Protein AF-A0A956S3K7-F1 (afdb_monomer)

Structure (mmCIF, N/CA/C/O backbone):
data_AF-A0A956S3K7-F1
#
_entry.id   AF-A0A956S3K7-F1
#
loop_
_atom_site.group_PDB
_atom_site.id
_atom_site.type_symbol
_atom_site.label_atom_id
_atom_site.label_alt_id
_atom_site.label_comp_id
_atom_site.label_asym_id
_atom_site.label_entity_id
_atom_site.label_seq_id
_atom_site.pdbx_PDB_ins_code
_atom_site.Cartn_x
_atom_site.Cartn_y
_atom_site.Cartn_z
_atom_site.occupancy
_atom_site.B_iso_or_equiv
_atom_site.auth_seq_id
_atom_site.auth_comp_id
_atom_site.auth_asym_id
_atom_site.auth_atom_id
_atom_site.pdbx_PDB_model_num
ATOM 1 N N . MET A 1 1 ? -27.723 32.643 -33.577 1.00 50.06 1 MET A N 1
ATOM 2 C CA . MET A 1 1 ? -26.522 32.059 -32.932 1.00 50.06 1 MET A CA 1
ATOM 3 C C . MET A 1 1 ? -26.515 32.482 -31.466 1.00 50.06 1 MET A C 1
ATOM 5 O O . MET A 1 1 ? -26.521 33.675 -31.198 1.00 50.06 1 MET A O 1
ATOM 9 N N . ASN A 1 2 ? -26.649 31.536 -30.533 1.00 60.00 2 ASN A N 1
ATOM 10 C CA . ASN A 1 2 ? -26.925 31.810 -29.114 1.00 60.00 2 ASN A CA 1
ATOM 11 C C . ASN A 1 2 ? -25.693 32.446 -28.421 1.00 60.00 2 ASN A C 1
ATOM 13 O O . ASN A 1 2 ? -24.574 32.015 -28.699 1.00 60.00 2 ASN A O 1
ATOM 17 N N . ARG A 1 3 ? -25.858 33.445 -27.531 1.00 57.62 3 ARG A N 1
ATOM 18 C CA . ARG A 1 3 ? -24.735 34.169 -26.866 1.00 57.62 3 ARG A CA 1
ATOM 19 C C . ARG A 1 3 ? -23.716 33.224 -26.205 1.00 57.62 3 ARG A C 1
ATOM 21 O O . ARG A 1 3 ? -22.519 33.474 -26.281 1.00 57.62 3 ARG A O 1
ATOM 28 N N . ALA A 1 4 ? -24.187 32.108 -25.647 1.00 54.06 4 ALA A N 1
ATOM 29 C CA . ALA A 1 4 ? -23.347 31.076 -25.037 1.00 54.06 4 ALA A CA 1
ATOM 30 C C . ALA A 1 4 ? -22.361 30.419 -26.025 1.00 54.06 4 ALA A C 1
ATOM 32 O O . ALA A 1 4 ? -21.211 30.182 -25.673 1.00 54.06 4 ALA A O 1
ATOM 33 N N . HIS A 1 5 ? -22.771 30.202 -27.279 1.00 58.44 5 HIS A N 1
ATOM 34 C CA . HIS A 1 5 ? -21.914 29.593 -28.300 1.00 58.44 5 HIS A CA 1
ATOM 35 C C . HIS A 1 5 ? -20.796 30.546 -28.754 1.00 58.44 5 HIS A C 1
ATOM 37 O O . HIS A 1 5 ? -19.682 30.120 -29.047 1.00 58.44 5 HIS A O 1
ATOM 43 N N . LYS A 1 6 ? -21.070 31.857 -28.769 1.00 65.00 6 LYS A N 1
ATOM 44 C CA . LYS A 1 6 ? -20.041 32.866 -29.046 1.00 65.00 6 LYS A CA 1
ATOM 45 C C . LYS A 1 6 ? -18.994 32.892 -27.926 1.00 65.00 6 LYS A C 1
ATOM 47 O O . LYS A 1 6 ? -17.808 32.962 -28.218 1.00 65.00 6 LYS A O 1
ATOM 52 N N . ASN A 1 7 ? -19.425 32.768 -26.669 1.00 65.12 7 ASN A N 1
ATOM 53 C CA . ASN A 1 7 ? -18.526 32.766 -25.512 1.00 65.12 7 ASN A CA 1
ATOM 54 C C . ASN A 1 7 ? -17.650 31.503 -25.438 1.00 65.12 7 ASN A C 1
ATOM 56 O O . ASN A 1 7 ? -16.476 31.619 -25.096 1.00 65.12 7 ASN A O 1
ATOM 60 N N . SER A 1 8 ? -18.168 30.321 -25.801 1.00 59.31 8 SER A N 1
ATOM 61 C CA . SER A 1 8 ? -17.351 29.098 -25.831 1.00 59.31 8 SER A CA 1
ATOM 62 C C . SER A 1 8 ? -16.273 29.137 -26.917 1.00 59.31 8 SER A C 1
ATOM 64 O O . SER A 1 8 ? -15.135 28.756 -26.657 1.00 59.31 8 SER A O 1
ATOM 66 N N . LEU A 1 9 ? -16.576 29.697 -28.092 1.00 68.12 9 LEU A N 1
ATOM 67 C CA . LEU A 1 9 ? -15.587 29.901 -29.159 1.00 68.12 9 LEU A CA 1
ATOM 68 C C . LEU A 1 9 ? -14.464 30.870 -28.752 1.00 68.12 9 LEU A C 1
ATOM 70 O O . LEU A 1 9 ? -13.304 30.623 -29.073 1.00 68.12 9 LEU A O 1
ATOM 74 N N . TRP A 1 10 ? -14.784 31.934 -28.008 1.00 71.81 10 TRP A N 1
ATOM 75 C CA . TRP A 1 10 ? -13.774 32.859 -27.481 1.00 71.81 10 TRP A CA 1
ATOM 76 C C . TRP A 1 10 ? -12.862 32.211 -26.434 1.00 71.81 10 TRP A C 1
ATOM 78 O O . TRP A 1 10 ? -11.656 32.440 -26.463 1.00 71.81 10 TRP A O 1
ATOM 88 N N . LEU A 1 11 ? -13.401 31.364 -25.552 1.00 70.25 11 LEU A N 1
ATOM 89 C CA . LEU A 1 11 ? -12.598 30.616 -24.576 1.00 70.25 11 LEU A CA 1
ATOM 90 C C . LEU A 1 11 ? -11.680 29.587 -25.255 1.00 70.25 11 LEU A C 1
ATOM 92 O O . LEU A 1 11 ? -10.515 29.464 -24.876 1.00 70.25 11 LEU A O 1
ATOM 96 N N . ILE A 1 12 ? -12.159 28.899 -26.298 1.00 69.50 12 ILE A N 1
ATOM 97 C CA . ILE A 1 12 ? -11.323 28.007 -27.121 1.00 69.50 12 ILE A CA 1
ATOM 98 C C . ILE A 1 12 ? -10.181 28.800 -27.762 1.00 69.50 12 ILE A C 1
ATOM 100 O O . ILE A 1 12 ? -9.024 28.420 -27.634 1.00 69.50 12 ILE A O 1
ATOM 104 N N . ALA A 1 13 ? -10.475 29.936 -28.396 1.00 73.81 13 ALA A N 1
ATOM 105 C CA . ALA A 1 13 ? -9.440 30.762 -29.014 1.00 73.81 13 ALA A CA 1
ATOM 106 C C . ALA A 1 13 ? -8.394 31.245 -27.991 1.00 73.81 13 ALA A C 1
ATOM 108 O O . ALA A 1 13 ? -7.198 31.189 -28.261 1.00 73.81 13 ALA A O 1
ATOM 109 N N . LEU A 1 14 ? -8.826 31.660 -26.797 1.00 78.00 14 LEU A N 1
ATOM 110 C CA . LEU A 1 14 ? -7.935 32.178 -25.757 1.00 78.00 14 LEU A CA 1
ATOM 111 C C . LEU A 1 14 ? -7.053 31.084 -25.134 1.00 78.00 14 LEU A C 1
ATOM 113 O O . LEU A 1 14 ? -5.873 31.311 -24.887 1.00 78.00 14 LEU A O 1
ATOM 117 N N . THR A 1 15 ? -7.595 29.881 -24.939 1.00 72.31 15 THR A N 1
ATOM 118 C CA . THR A 1 15 ? -6.823 28.715 -24.468 1.00 72.31 15 THR A CA 1
ATOM 119 C C . THR A 1 15 ? -5.825 28.221 -25.510 1.00 72.31 15 THR A C 1
ATOM 121 O O . THR A 1 15 ? -4.695 27.902 -25.151 1.00 72.31 15 THR A O 1
ATOM 124 N N . VAL A 1 16 ? -6.188 28.231 -26.798 1.00 73.50 16 VAL A N 1
ATOM 125 C CA . VAL A 1 16 ? -5.259 27.927 -27.896 1.00 73.50 16 VAL A CA 1
ATOM 126 C C . VAL A 1 16 ? -4.128 28.953 -27.944 1.00 73.50 16 VAL A C 1
ATOM 128 O O . VAL A 1 16 ? -2.969 28.565 -28.034 1.00 73.50 16 VAL A O 1
ATOM 131 N N . LEU A 1 17 ? -4.433 30.247 -27.812 1.00 79.81 17 LEU A N 1
ATOM 132 C CA . LEU A 1 17 ? -3.416 31.301 -27.774 1.00 79.81 17 LEU A CA 1
ATOM 133 C C . LEU A 1 17 ? -2.490 31.178 -26.557 1.00 79.81 17 LEU A C 1
ATOM 135 O O . LEU A 1 17 ? -1.280 31.315 -26.707 1.00 79.81 17 LEU A O 1
ATOM 139 N N . PHE A 1 18 ? -3.026 30.871 -25.372 1.00 74.50 18 PHE A N 1
ATOM 140 C CA . PHE A 1 18 ? -2.219 30.672 -24.164 1.00 74.50 18 PHE A CA 1
ATOM 141 C C . PHE A 1 18 ? -1.341 29.415 -24.250 1.00 74.50 18 PHE A C 1
ATOM 143 O O . PHE A 1 18 ? -0.178 29.448 -23.857 1.00 74.50 18 PHE A O 1
ATOM 150 N N . ALA A 1 19 ? -1.864 28.321 -24.811 1.00 71.06 19 ALA A N 1
ATOM 151 C CA . ALA A 1 19 ? -1.096 27.101 -25.041 1.00 71.06 19 ALA A CA 1
ATOM 152 C C . ALA A 1 19 ? 0.020 27.321 -26.073 1.00 71.06 19 ALA A C 1
ATOM 154 O O . ALA A 1 19 ? 1.151 26.909 -25.838 1.00 71.06 19 ALA A O 1
ATOM 155 N N . LEU A 1 20 ? -0.267 28.016 -27.178 1.00 77.12 20 LEU A N 1
ATOM 156 C CA . LEU A 1 20 ? 0.745 28.395 -28.166 1.00 77.12 20 LEU A CA 1
ATOM 157 C C . LEU A 1 20 ? 1.809 29.307 -27.549 1.00 77.12 20 LEU A C 1
ATOM 159 O O . LEU A 1 20 ? 2.993 29.085 -27.771 1.00 77.12 20 LEU A O 1
ATOM 163 N N . TRP A 1 21 ? 1.412 30.280 -26.727 1.00 80.88 21 TRP A N 1
ATOM 164 C CA . TRP A 1 21 ? 2.360 31.126 -26.004 1.00 80.88 21 TRP A CA 1
ATOM 165 C C . TRP A 1 21 ? 3.254 30.309 -25.063 1.00 80.88 21 TRP A C 1
ATOM 167 O O . TRP A 1 21 ? 4.471 30.453 -25.109 1.00 80.88 21 TRP A O 1
ATOM 177 N N . GLY A 1 22 ? 2.678 29.390 -24.279 1.00 74.06 22 GLY A N 1
ATOM 178 C CA . GLY A 1 22 ? 3.441 28.485 -23.415 1.00 74.06 22 GLY A CA 1
ATOM 179 C C . GLY A 1 22 ? 4.390 27.564 -24.191 1.00 74.06 22 GLY A C 1
ATOM 180 O O . GLY A 1 22 ? 5.517 27.346 -23.758 1.00 74.06 22 GLY A O 1
ATOM 181 N N . PHE A 1 23 ? 3.975 27.069 -25.360 1.00 77.75 23 PHE A N 1
ATOM 182 C CA . PHE A 1 23 ? 4.827 26.285 -26.258 1.00 77.75 23 PHE A CA 1
ATOM 183 C C . PHE A 1 23 ? 6.035 27.085 -26.740 1.00 77.75 23 PHE A C 1
ATOM 185 O O . PHE A 1 23 ? 7.167 26.621 -26.610 1.00 77.75 23 PHE A O 1
ATOM 192 N N . PHE A 1 24 ? 5.802 28.297 -27.247 1.00 78.88 24 PHE A N 1
ATOM 193 C CA . PHE A 1 24 ? 6.877 29.167 -27.712 1.00 78.88 24 PHE A CA 1
ATOM 194 C C . PHE A 1 24 ? 7.799 29.590 -26.570 1.00 78.88 24 PHE A C 1
ATOM 196 O O . PHE A 1 24 ? 9.009 29.542 -26.750 1.00 78.88 24 PHE A O 1
ATOM 203 N N . ALA A 1 25 ? 7.264 29.888 -25.384 1.00 77.25 25 ALA A N 1
ATOM 204 C CA . ALA A 1 25 ? 8.064 30.224 -24.208 1.00 77.25 25 ALA A CA 1
ATOM 205 C C . ALA A 1 25 ? 8.981 29.066 -23.775 1.00 77.25 25 ALA A C 1
ATOM 207 O O . ALA A 1 25 ? 10.150 29.278 -23.462 1.00 77.25 25 ALA A O 1
ATOM 208 N N . VAL A 1 26 ? 8.486 27.823 -23.793 1.00 78.00 26 VAL A N 1
ATOM 209 C CA . VAL A 1 26 ? 9.310 26.639 -23.494 1.00 78.00 26 VAL A CA 1
ATOM 210 C C . VAL A 1 26 ? 10.351 26.402 -24.589 1.00 78.00 26 VAL A C 1
ATOM 212 O O . VAL A 1 26 ? 11.498 26.085 -24.282 1.00 78.00 26 VAL A O 1
ATOM 215 N N . GLN A 1 27 ? 9.985 26.571 -25.860 1.00 79.88 27 GLN A N 1
ATOM 216 C CA . GLN A 1 27 ? 10.914 26.425 -26.980 1.00 79.88 27 GLN A CA 1
ATOM 217 C C . GLN A 1 27 ? 12.029 27.484 -26.937 1.00 79.88 27 GLN A C 1
ATOM 219 O O . GLN A 1 27 ? 13.190 27.161 -27.189 1.00 79.88 27 GLN A O 1
ATOM 224 N N . GLU A 1 28 ? 11.688 28.718 -26.574 1.00 83.06 28 GLU A N 1
ATOM 225 C CA . GLU A 1 28 ? 12.617 29.830 -26.379 1.00 83.06 28 GLU A CA 1
ATOM 226 C C . GLU A 1 28 ? 13.554 29.567 -25.196 1.00 83.06 28 GLU A C 1
ATOM 228 O O . GLU A 1 28 ? 14.768 29.631 -25.371 1.00 83.06 28 GLU A O 1
ATOM 233 N N . ALA A 1 29 ? 13.029 29.127 -24.047 1.00 79.00 29 ALA A N 1
ATOM 234 C CA . ALA A 1 29 ? 13.844 28.756 -22.888 1.00 79.00 29 ALA A CA 1
ATOM 235 C C . ALA A 1 29 ? 14.814 27.599 -23.195 1.00 79.00 29 ALA A C 1
ATOM 237 O O . ALA A 1 29 ? 15.984 27.635 -22.811 1.00 79.00 29 ALA A O 1
ATOM 238 N N . VAL A 1 30 ? 14.365 26.577 -23.935 1.00 82.94 30 VAL A N 1
ATOM 239 C CA . VAL A 1 30 ? 15.237 25.477 -24.387 1.00 82.94 30 VAL A CA 1
ATOM 240 C C . VAL A 1 30 ? 16.320 25.994 -25.338 1.00 82.94 30 VAL A C 1
ATOM 242 O O . VAL A 1 30 ? 17.460 25.533 -25.268 1.00 82.94 30 VAL A O 1
ATOM 245 N N . HIS A 1 31 ? 15.998 26.944 -26.217 1.00 85.19 31 HIS A N 1
ATOM 246 C CA . HIS A 1 31 ? 16.966 27.542 -27.134 1.00 85.19 31 HIS A CA 1
ATOM 247 C C . HIS A 1 31 ? 18.002 28.405 -26.399 1.00 85.19 31 HIS A C 1
ATOM 249 O O . HIS A 1 31 ? 19.198 28.234 -26.624 1.00 85.19 31 HIS A O 1
ATOM 255 N N . GLU A 1 32 ? 17.565 29.265 -25.480 1.00 85.31 32 GLU A N 1
ATOM 256 C CA . GLU A 1 32 ? 18.421 30.127 -24.656 1.00 85.31 32 GLU A CA 1
ATOM 257 C C . GLU A 1 32 ? 19.357 29.309 -23.756 1.00 85.31 32 GLU A C 1
ATOM 259 O O . GLU A 1 32 ? 20.549 29.597 -23.610 1.00 85.31 32 GLU A O 1
ATOM 264 N N . GLN A 1 33 ? 18.853 28.215 -23.192 1.00 84.00 33 GLN A N 1
ATOM 265 C CA . GLN A 1 33 ? 19.685 27.335 -22.386 1.00 84.00 33 GLN A CA 1
ATOM 266 C C . GLN A 1 33 ? 20.673 26.533 -23.246 1.00 84.00 33 GLN A C 1
ATOM 268 O O . GLN A 1 33 ? 21.812 26.325 -22.828 1.00 84.00 33 GLN A O 1
ATOM 273 N N . ALA A 1 34 ? 20.298 26.147 -24.472 1.00 84.88 34 ALA A N 1
ATOM 274 C CA . ALA A 1 34 ? 21.214 25.522 -25.428 1.00 84.88 34 ALA A CA 1
ATOM 275 C C . ALA A 1 34 ? 22.353 26.466 -25.851 1.00 84.88 34 ALA A C 1
ATOM 277 O O . ALA A 1 34 ? 23.511 26.045 -25.910 1.00 84.88 34 ALA A O 1
ATOM 278 N N . THR A 1 35 ? 22.045 27.739 -26.123 1.00 85.81 35 THR A N 1
ATOM 279 C CA . THR A 1 35 ? 23.045 28.743 -26.514 1.00 85.81 35 THR A CA 1
ATOM 280 C C . THR A 1 35 ? 23.990 29.043 -25.353 1.00 85.81 35 THR A C 1
ATOM 282 O O . THR A 1 35 ? 25.205 29.030 -25.549 1.00 85.81 35 THR A O 1
ATOM 285 N N . THR A 1 36 ? 23.470 29.177 -24.132 1.00 83.75 36 THR A N 1
ATOM 286 C CA . THR A 1 36 ? 24.274 29.364 -22.912 1.00 83.75 36 THR A CA 1
ATOM 287 C C . THR A 1 36 ? 25.232 28.194 -22.681 1.00 83.75 36 THR A C 1
ATOM 289 O O . THR A 1 36 ? 26.419 28.402 -22.439 1.00 83.75 36 THR A O 1
ATOM 292 N N . ILE A 1 37 ? 24.749 26.953 -22.821 1.00 84.00 37 ILE A N 1
ATOM 293 C CA . ILE A 1 37 ? 25.582 25.745 -22.708 1.00 84.00 37 ILE A CA 1
ATOM 294 C C . ILE A 1 37 ? 26.700 25.754 -23.766 1.00 84.00 37 ILE A C 1
ATOM 296 O O . ILE A 1 37 ? 27.861 25.532 -23.426 1.00 84.00 37 ILE A O 1
ATOM 300 N N . SER A 1 38 ? 26.387 26.104 -25.018 1.00 84.00 38 SER A N 1
ATOM 301 C CA . SER A 1 38 ? 27.383 26.168 -26.099 1.00 84.00 38 SER A CA 1
ATOM 302 C C . SER A 1 38 ? 28.444 27.262 -25.902 1.00 84.00 38 SER A C 1
ATOM 304 O O . SER A 1 38 ? 29.615 27.057 -26.221 1.00 84.00 38 SER A O 1
ATOM 306 N N . GLN A 1 39 ? 28.065 28.410 -25.330 1.00 84.62 39 GLN A N 1
ATOM 307 C CA . GLN A 1 39 ? 28.994 29.496 -25.007 1.00 84.62 39 GLN A CA 1
ATOM 308 C C . GLN A 1 39 ? 29.909 29.115 -23.842 1.00 84.62 39 GLN A C 1
ATOM 310 O O . GLN A 1 39 ? 31.117 29.343 -23.901 1.00 84.62 39 GLN A O 1
ATOM 315 N N . LEU A 1 40 ? 29.349 28.494 -22.801 1.00 80.12 40 LEU A N 1
ATOM 316 C CA . LEU A 1 40 ? 30.118 27.994 -21.666 1.00 80.12 40 LEU A CA 1
ATOM 317 C C . LEU A 1 40 ? 31.115 26.918 -22.099 1.00 80.12 40 LEU A C 1
ATOM 319 O O . LEU A 1 40 ? 32.244 26.924 -21.620 1.00 80.12 40 LEU A O 1
ATOM 323 N N . GLU A 1 41 ? 30.758 26.044 -23.040 1.00 82.25 41 GLU A N 1
ATOM 324 C CA . GLU A 1 41 ? 31.692 25.087 -23.648 1.00 82.25 41 GLU A CA 1
ATOM 325 C C . GLU A 1 41 ? 32.844 25.760 -24.383 1.00 82.25 41 GLU A C 1
ATOM 327 O O . GLU A 1 41 ? 33.997 25.392 -24.172 1.00 82.25 41 GLU A O 1
ATOM 332 N N . ALA A 1 42 ? 32.556 26.770 -25.206 1.00 81.56 42 ALA A N 1
ATOM 333 C CA . ALA A 1 42 ? 33.589 27.508 -25.926 1.00 81.56 42 ALA A CA 1
ATOM 334 C C . ALA A 1 42 ? 34.580 28.199 -24.969 1.00 81.56 42 ALA A C 1
ATOM 336 O O . ALA A 1 42 ? 35.778 28.234 -25.239 1.00 81.56 42 ALA A O 1
ATOM 337 N N . LEU A 1 43 ? 34.095 28.696 -23.825 1.00 78.00 43 LEU A N 1
ATOM 338 C CA . LEU A 1 43 ? 34.910 29.335 -22.784 1.00 78.00 43 LEU A CA 1
ATOM 339 C C . LEU A 1 43 ? 35.688 28.334 -21.912 1.00 78.00 43 LEU A C 1
ATOM 341 O O . LEU A 1 43 ? 36.733 28.677 -21.364 1.00 78.00 43 LEU A O 1
ATOM 345 N N . THR A 1 44 ? 35.196 27.101 -21.775 1.00 74.81 44 THR A N 1
ATOM 346 C CA . THR A 1 44 ? 35.779 26.054 -20.913 1.00 74.81 44 THR A CA 1
ATOM 347 C C . THR A 1 44 ? 36.646 25.046 -21.675 1.00 74.81 44 THR A C 1
ATOM 349 O O . THR A 1 44 ? 37.275 24.187 -21.049 1.00 74.81 44 THR A O 1
ATOM 352 N N . ALA A 1 45 ? 36.731 25.170 -23.004 1.00 68.38 45 ALA A N 1
ATOM 353 C CA . ALA A 1 45 ? 37.455 24.267 -23.901 1.00 68.38 45 ALA A CA 1
ATOM 354 C C . ALA A 1 45 ? 38.977 24.242 -23.685 1.00 68.38 45 ALA A C 1
ATOM 356 O O . ALA A 1 45 ? 39.619 23.244 -24.006 1.00 68.38 45 ALA A O 1
ATOM 357 N N . THR A 1 46 ? 39.567 25.314 -23.150 1.00 65.75 46 THR A N 1
ATOM 358 C CA . THR A 1 46 ? 41.021 25.410 -22.985 1.00 65.75 46 THR A CA 1
ATOM 359 C C . THR A 1 46 ? 41.495 25.012 -21.591 1.00 65.75 46 THR A C 1
ATOM 361 O O . THR A 1 46 ? 42.459 24.260 -21.533 1.00 65.75 46 THR A O 1
ATOM 364 N N . HIS A 1 47 ? 40.833 25.397 -20.487 1.00 59.84 47 HIS A N 1
ATOM 365 C CA . HIS A 1 47 ? 41.198 25.016 -19.102 1.00 59.84 47 HIS A CA 1
ATOM 366 C C . HIS A 1 47 ? 39.950 24.856 -18.201 1.00 59.84 47 HIS A C 1
ATOM 368 O O . HIS A 1 47 ? 39.536 25.807 -17.539 1.00 59.84 47 HIS A O 1
ATOM 374 N N . SER A 1 48 ? 39.347 23.663 -18.127 1.00 63.25 48 SER A N 1
ATOM 375 C CA . SER A 1 48 ? 38.216 23.400 -17.218 1.00 63.25 48 SER A CA 1
ATOM 376 C C . SER A 1 48 ? 38.471 22.259 -16.239 1.00 63.25 48 SER A C 1
ATOM 378 O O . SER A 1 48 ? 39.011 21.213 -16.591 1.00 63.25 48 SER A O 1
ATOM 380 N N . ALA A 1 49 ? 38.064 22.470 -14.983 1.00 75.38 49 ALA A N 1
ATOM 381 C CA . ALA A 1 49 ? 38.093 21.439 -13.955 1.00 75.38 49 ALA A CA 1
ATOM 382 C C . ALA A 1 49 ? 37.074 20.323 -14.283 1.00 75.38 49 ALA A C 1
ATOM 384 O O . ALA A 1 49 ? 35.986 20.631 -14.783 1.00 75.38 49 ALA A O 1
ATOM 385 N N . PRO A 1 50 ? 37.348 19.052 -13.930 1.00 77.62 50 PRO A N 1
ATOM 386 C CA . PRO A 1 50 ? 36.464 17.914 -14.221 1.00 77.62 50 PRO A CA 1
ATOM 387 C C . PRO A 1 50 ? 35.016 18.108 -13.743 1.00 77.62 50 PRO A C 1
ATOM 389 O O . PRO A 1 50 ? 34.071 17.675 -14.397 1.00 77.62 50 PRO A O 1
ATOM 392 N N . ALA A 1 51 ? 34.829 18.824 -12.629 1.00 75.19 51 ALA A N 1
ATOM 393 C CA . ALA A 1 51 ? 33.512 19.147 -12.082 1.00 75.19 51 ALA A CA 1
ATOM 394 C C . ALA A 1 51 ? 32.660 20.027 -13.021 1.00 75.19 51 ALA A C 1
ATOM 396 O O . ALA A 1 51 ? 31.448 19.842 -13.110 1.00 75.19 51 ALA A O 1
ATOM 397 N N . VAL A 1 52 ? 33.285 20.954 -13.755 1.00 77.62 52 VAL A N 1
ATOM 398 C CA . VAL A 1 52 ? 32.594 21.846 -14.703 1.00 77.62 52 VAL A CA 1
ATOM 399 C C . VAL A 1 52 ? 32.154 21.070 -15.945 1.00 77.62 52 VAL A C 1
ATOM 401 O O . VAL A 1 52 ? 31.040 21.257 -16.431 1.00 77.62 52 VAL A O 1
ATOM 404 N N . GLN A 1 53 ? 32.985 20.137 -16.414 1.00 78.12 53 GLN A N 1
ATOM 405 C CA . GLN A 1 53 ? 32.644 19.254 -17.532 1.00 78.12 53 GLN A CA 1
ATOM 406 C C . GLN A 1 53 ? 31.502 18.295 -17.173 1.00 78.12 53 GLN A C 1
ATOM 408 O O . GLN A 1 53 ? 30.576 18.126 -17.966 1.00 78.12 53 GLN A O 1
ATOM 413 N N . ALA A 1 54 ? 31.507 17.738 -15.958 1.00 80.94 54 ALA A N 1
ATOM 414 C CA . ALA A 1 54 ? 30.416 16.899 -15.462 1.00 80.94 54 ALA A CA 1
ATOM 415 C C . ALA A 1 54 ? 29.084 17.669 -15.379 1.00 80.94 54 ALA A C 1
ATOM 417 O O . ALA A 1 54 ? 28.050 17.167 -15.823 1.00 80.94 54 ALA A O 1
ATOM 418 N N . ALA A 1 55 ? 29.109 18.914 -14.889 1.00 78.88 55 ALA A N 1
ATOM 419 C CA . ALA A 1 55 ? 27.926 19.771 -14.832 1.00 78.88 55 ALA A CA 1
ATOM 420 C C . ALA A 1 55 ? 27.378 20.116 -16.232 1.00 78.88 55 ALA A C 1
ATOM 422 O O . ALA A 1 55 ? 26.164 20.081 -16.441 1.00 78.88 55 ALA A O 1
ATOM 423 N N . LEU A 1 56 ? 28.255 20.390 -17.207 1.00 82.69 56 LEU A N 1
ATOM 424 C CA . LEU A 1 56 ? 27.874 20.616 -18.609 1.00 82.69 56 LEU A CA 1
ATOM 425 C C . LEU A 1 56 ? 27.281 19.361 -19.258 1.00 82.69 56 LEU A C 1
ATOM 427 O O . LEU A 1 56 ? 26.306 19.431 -20.003 1.00 82.69 56 LEU A O 1
ATOM 431 N N . GLN A 1 57 ? 27.843 18.191 -18.971 1.00 84.50 57 GLN A N 1
ATOM 432 C CA . GLN A 1 57 ? 27.324 16.933 -19.496 1.00 84.50 57 GLN A CA 1
ATOM 433 C C . GLN A 1 57 ? 25.940 16.611 -18.915 1.00 84.50 57 GLN A C 1
ATOM 435 O O . GLN A 1 57 ? 25.039 16.193 -19.646 1.00 84.50 57 GLN A O 1
ATOM 440 N N . GLN A 1 58 ? 25.742 16.871 -17.622 1.00 82.94 58 GLN A N 1
ATOM 441 C CA . GLN A 1 58 ? 24.451 16.712 -16.963 1.00 82.94 58 GLN A CA 1
ATOM 442 C C . GLN A 1 58 ? 23.405 17.700 -17.499 1.00 82.94 58 GLN A C 1
ATOM 444 O O . GLN A 1 58 ? 22.277 17.295 -17.785 1.00 82.94 58 GLN A O 1
ATOM 449 N N . SER A 1 59 ? 23.763 18.972 -17.700 1.00 80.44 59 SER A N 1
ATOM 450 C CA . SER A 1 59 ? 22.838 19.974 -18.245 1.00 80.44 59 SER A CA 1
ATOM 451 C C . SER A 1 59 ? 22.426 19.652 -19.685 1.00 80.44 59 SER A C 1
ATOM 453 O O . SER A 1 59 ? 21.240 19.722 -20.007 1.00 80.44 59 SER A O 1
ATOM 455 N N . LYS A 1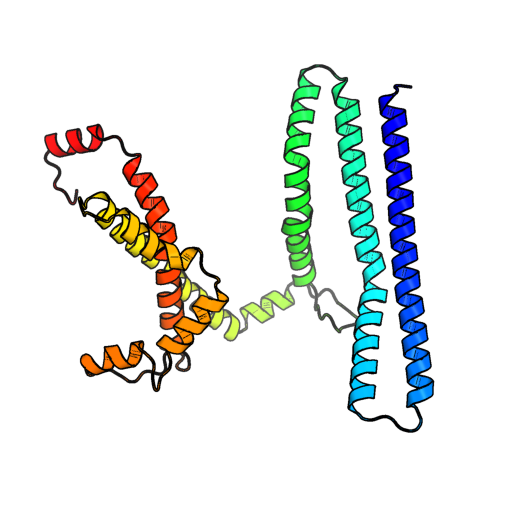 60 ? 23.357 19.182 -20.529 1.00 81.81 60 LYS A N 1
ATOM 456 C CA . LYS A 1 60 ? 23.057 18.664 -21.876 1.00 81.81 60 LYS A CA 1
ATOM 457 C C . LYS A 1 60 ? 22.105 17.481 -21.860 1.00 81.81 60 LYS A C 1
ATOM 459 O O . LYS A 1 60 ? 21.216 17.404 -22.706 1.00 81.81 60 LYS A O 1
ATOM 464 N N . PHE A 1 61 ? 22.307 16.541 -20.940 1.00 81.56 61 PHE A N 1
ATOM 465 C CA . PHE A 1 61 ? 21.448 15.368 -20.819 1.00 81.56 61 PHE A CA 1
ATOM 466 C C . PHE A 1 61 ? 20.004 15.777 -20.505 1.00 81.56 61 PHE A C 1
ATOM 468 O O . PHE A 1 61 ? 19.081 15.365 -21.209 1.00 81.56 61 PHE A O 1
ATOM 475 N N . VAL A 1 62 ? 19.818 16.658 -19.517 1.00 77.56 62 VAL A N 1
ATOM 476 C CA . VAL A 1 62 ? 18.499 17.195 -19.150 1.00 77.56 62 VAL A CA 1
ATOM 477 C C . VAL A 1 62 ? 17.875 17.956 -20.319 1.00 77.56 62 VAL A C 1
ATOM 479 O O . VAL A 1 62 ? 16.732 17.684 -20.684 1.00 77.56 62 VAL A O 1
ATOM 482 N N . LEU A 1 63 ? 18.633 18.850 -20.960 1.00 82.12 63 LEU A N 1
ATOM 483 C CA . LEU A 1 63 ? 18.164 19.638 -22.099 1.00 82.12 63 LEU A CA 1
ATOM 484 C C . LEU A 1 63 ? 17.714 18.744 -23.263 1.00 82.12 63 LEU A C 1
ATOM 486 O O . LEU A 1 63 ? 16.659 18.974 -23.849 1.00 82.12 63 LEU A O 1
ATOM 490 N N . ASN A 1 64 ? 18.480 17.700 -23.586 1.00 78.56 64 ASN A N 1
ATOM 491 C CA . ASN A 1 64 ? 18.133 16.754 -24.644 1.00 78.56 64 ASN A CA 1
ATOM 492 C C . ASN A 1 64 ? 16.881 15.942 -24.308 1.00 78.56 64 ASN A C 1
ATOM 494 O O . ASN A 1 64 ? 16.041 15.754 -25.188 1.00 78.56 64 ASN A O 1
ATOM 498 N N . GLY A 1 65 ? 16.727 15.507 -23.055 1.00 75.88 65 GLY A N 1
ATOM 499 C CA . GLY A 1 65 ? 15.530 14.804 -22.595 1.00 75.88 65 GLY A CA 1
ATOM 500 C C . GLY A 1 65 ? 14.277 15.678 -22.671 1.00 75.88 65 GLY A C 1
ATOM 501 O O . GLY A 1 65 ? 13.246 15.239 -23.185 1.00 75.88 65 GLY A O 1
ATOM 502 N N . VAL A 1 66 ? 14.376 16.938 -22.236 1.00 74.12 66 VAL A N 1
ATOM 503 C CA . VAL A 1 66 ? 13.290 17.918 -22.376 1.00 74.12 66 VAL A CA 1
ATOM 504 C C . VAL A 1 66 ? 12.995 18.150 -23.853 1.00 74.12 66 VAL A C 1
ATOM 506 O O . VAL A 1 66 ? 11.857 17.974 -24.264 1.00 74.12 66 VAL A O 1
ATOM 509 N N . ARG A 1 67 ? 14.007 18.437 -24.679 1.00 76.50 67 ARG A N 1
ATOM 510 C CA . ARG A 1 67 ? 13.858 18.706 -26.118 1.00 76.50 67 ARG A CA 1
ATOM 511 C C . ARG A 1 67 ? 13.254 17.538 -26.905 1.00 76.50 67 ARG A C 1
ATOM 513 O O . ARG A 1 67 ? 12.529 17.781 -27.862 1.00 76.50 67 ARG A O 1
ATOM 520 N N . GLN A 1 68 ? 13.527 16.289 -26.535 1.00 74.75 68 GLN A N 1
ATOM 521 C CA . GLN A 1 68 ? 12.915 15.141 -27.211 1.00 74.75 68 GLN A CA 1
ATOM 522 C C . GLN A 1 68 ? 11.455 14.923 -26.805 1.00 74.75 68 GLN A C 1
ATOM 524 O O . GLN A 1 68 ? 10.639 14.568 -27.651 1.00 74.75 68 GLN A O 1
ATOM 529 N N . ASN A 1 69 ? 11.106 15.165 -25.539 1.00 72.38 69 ASN A N 1
ATOM 530 C CA . ASN A 1 69 ? 9.808 14.751 -25.002 1.00 72.38 69 ASN A CA 1
ATOM 531 C C . ASN A 1 69 ? 8.797 15.896 -24.823 1.00 72.38 69 ASN A C 1
ATOM 533 O O . ASN A 1 69 ? 7.601 15.622 -24.716 1.00 72.38 69 ASN A O 1
ATOM 537 N N . TYR A 1 70 ? 9.221 17.166 -24.804 1.00 75.38 70 TYR A N 1
ATOM 538 C CA . TYR A 1 70 ? 8.330 18.302 -24.513 1.00 75.38 70 TYR A CA 1
ATOM 539 C C . TYR A 1 70 ? 7.198 18.449 -25.531 1.00 75.38 70 TYR A C 1
ATOM 541 O O . TYR A 1 70 ? 6.086 18.780 -25.138 1.00 75.38 70 TYR A O 1
ATOM 549 N N . LEU A 1 71 ? 7.448 18.148 -26.811 1.00 71.50 71 LEU A N 1
ATOM 550 C CA . LEU A 1 71 ? 6.413 18.124 -27.849 1.00 71.50 71 LEU A CA 1
ATOM 551 C C . LEU A 1 71 ? 5.318 17.108 -27.503 1.00 71.50 71 LEU A C 1
ATOM 553 O O . LEU A 1 71 ? 4.139 17.437 -27.579 1.00 71.50 71 LEU A O 1
ATOM 557 N N . GLY A 1 72 ? 5.689 15.907 -27.047 1.00 73.06 72 GLY A N 1
ATOM 558 C CA . GLY A 1 72 ? 4.734 14.883 -26.615 1.00 73.06 72 GLY A CA 1
ATOM 559 C C . GLY A 1 72 ? 3.893 15.332 -25.417 1.00 73.06 72 GLY A C 1
ATOM 560 O O . GLY A 1 72 ? 2.668 15.226 -25.452 1.00 73.06 72 GLY A O 1
ATOM 561 N N . TRP A 1 73 ? 4.530 15.904 -24.392 1.00 71.31 73 TRP A N 1
ATOM 562 C CA . TRP A 1 73 ? 3.831 16.466 -23.228 1.00 71.31 73 TRP A CA 1
ATOM 563 C C . TRP A 1 73 ? 2.922 17.640 -23.600 1.00 71.31 73 TRP A C 1
ATOM 565 O O . TRP A 1 73 ? 1.791 17.717 -23.123 1.00 71.31 73 TRP A O 1
ATOM 575 N N . PHE A 1 74 ? 3.383 18.519 -24.488 1.00 73.69 74 PHE A N 1
ATOM 576 C CA . PHE A 1 74 ? 2.605 19.640 -24.999 1.00 73.69 74 PHE A CA 1
ATOM 577 C C . PHE A 1 74 ? 1.354 19.156 -25.729 1.00 73.69 74 PHE A C 1
ATOM 579 O O . PHE A 1 74 ? 0.251 19.573 -25.384 1.00 73.69 74 PHE A O 1
ATOM 586 N N . PHE A 1 75 ? 1.495 18.227 -26.679 1.00 75.19 75 PHE A N 1
ATOM 587 C CA . PHE A 1 75 ? 0.350 17.670 -27.394 1.00 75.19 75 PHE A CA 1
ATOM 588 C C . PHE A 1 75 ? -0.594 16.905 -26.464 1.00 75.19 75 PHE A C 1
ATOM 590 O O . PHE A 1 75 ? -1.804 17.043 -26.610 1.00 75.19 75 PHE A O 1
ATOM 597 N N . ALA A 1 76 ? -0.089 16.171 -25.468 1.00 71.00 76 ALA A N 1
ATOM 598 C CA . ALA A 1 76 ? -0.932 15.489 -24.486 1.00 71.00 76 ALA A CA 1
ATOM 599 C C . ALA A 1 76 ? -1.771 16.479 -23.656 1.00 71.00 76 ALA A C 1
ATOM 601 O O . ALA A 1 76 ? -2.988 16.320 -23.550 1.00 71.00 76 ALA A O 1
ATOM 602 N N . ILE A 1 77 ? -1.149 17.535 -23.123 1.00 73.88 77 ILE A N 1
ATOM 603 C CA . ILE A 1 77 ? -1.832 18.591 -22.357 1.00 73.88 77 ILE A CA 1
ATOM 604 C C . ILE A 1 77 ? -2.808 19.370 -23.251 1.00 73.88 77 ILE A C 1
ATOM 606 O O . ILE A 1 77 ? -3.911 19.711 -22.826 1.00 73.88 77 ILE A O 1
ATOM 610 N N . PHE A 1 78 ? -2.439 19.616 -24.505 1.00 74.56 78 PHE A N 1
ATOM 611 C CA . PHE A 1 78 ? -3.273 20.320 -25.472 1.00 74.56 78 PHE A CA 1
ATOM 612 C C . PHE A 1 78 ? -4.505 19.504 -25.879 1.00 74.56 78 PHE A C 1
ATOM 614 O O . PHE A 1 78 ? -5.620 20.023 -25.868 1.00 74.56 78 PHE A O 1
ATOM 621 N N . ILE A 1 79 ? -4.334 18.209 -26.161 1.00 79.38 79 ILE A N 1
ATOM 622 C CA . ILE A 1 79 ? -5.436 17.272 -26.417 1.00 79.38 79 ILE A CA 1
ATOM 623 C C . ILE A 1 79 ? -6.358 17.207 -25.199 1.00 79.38 79 ILE A C 1
ATOM 625 O O . ILE A 1 79 ? -7.577 17.228 -25.357 1.00 79.38 79 ILE A O 1
ATOM 629 N N . LEU A 1 80 ? -5.797 17.197 -23.989 1.00 75.88 80 LEU A N 1
ATOM 630 C CA . LEU A 1 80 ? -6.562 17.214 -22.746 1.00 75.88 80 LEU A CA 1
ATOM 631 C C . LEU A 1 80 ? -7.399 18.478 -22.568 1.00 75.88 80 LEU A C 1
ATOM 633 O O . LEU A 1 80 ? -8.580 18.393 -22.233 1.00 75.88 80 LEU A O 1
ATOM 637 N N . LEU A 1 81 ? -6.808 19.642 -22.827 1.00 74.38 81 LEU A N 1
ATOM 638 C CA . LEU A 1 81 ? -7.503 20.925 -22.783 1.00 74.38 81 LEU A CA 1
ATOM 639 C C . LEU A 1 81 ? -8.616 20.989 -23.831 1.00 74.38 81 LEU A C 1
ATOM 641 O O . LEU A 1 81 ? -9.737 21.369 -23.499 1.00 74.38 81 LEU A O 1
ATOM 645 N N . ILE A 1 82 ? -8.354 20.554 -25.067 1.00 76.50 82 ILE A N 1
ATOM 646 C CA . ILE A 1 82 ? -9.372 20.495 -26.123 1.00 76.50 82 ILE A CA 1
ATOM 647 C C . ILE A 1 82 ? -10.491 19.529 -25.744 1.00 76.50 82 ILE A C 1
ATOM 649 O O . ILE A 1 82 ? -11.657 19.890 -25.869 1.00 76.50 82 ILE A O 1
ATOM 653 N N . ALA A 1 83 ? -10.166 18.332 -25.256 1.00 76.25 83 ALA A N 1
ATOM 654 C CA . ALA A 1 83 ? -11.156 17.353 -24.823 1.00 76.25 83 ALA A CA 1
ATOM 655 C C . ALA A 1 83 ? -12.017 17.903 -23.679 1.00 76.25 83 ALA A C 1
ATOM 657 O O . ALA A 1 83 ? -13.237 17.756 -23.709 1.00 76.25 83 ALA A O 1
ATOM 658 N N . MET A 1 84 ? -11.411 18.602 -22.716 1.00 73.62 84 MET A N 1
ATOM 659 C CA . MET A 1 84 ? -12.122 19.237 -21.608 1.00 73.62 84 MET A CA 1
ATOM 660 C C . MET A 1 84 ? -13.044 20.361 -22.089 1.00 73.62 84 MET A C 1
ATOM 662 O O . MET A 1 84 ? -14.198 20.430 -21.672 1.00 73.62 84 MET A O 1
ATOM 666 N N . ILE A 1 85 ? -12.585 21.217 -23.001 1.00 74.38 85 ILE A N 1
ATOM 667 C CA . ILE A 1 85 ? -13.405 22.313 -23.527 1.00 74.38 85 ILE A CA 1
ATOM 668 C C . ILE A 1 85 ? -14.517 21.779 -24.438 1.00 74.38 85 ILE A C 1
ATOM 670 O O . ILE A 1 85 ? -15.655 22.234 -24.338 1.00 74.38 85 ILE A O 1
ATOM 674 N N . ALA A 1 86 ? -14.228 20.784 -25.277 1.00 72.31 86 ALA A N 1
ATOM 675 C CA . ALA A 1 86 ? -15.218 20.107 -26.110 1.00 72.31 86 ALA A CA 1
ATOM 676 C C . ALA A 1 86 ? -16.274 19.397 -25.256 1.00 72.31 86 ALA A C 1
ATOM 678 O O . ALA A 1 86 ? -17.457 19.457 -25.578 1.00 72.31 86 ALA A O 1
ATOM 679 N N . LEU A 1 87 ? -15.873 18.788 -24.138 1.00 74.44 87 LEU A N 1
ATOM 680 C CA . LEU A 1 87 ? -16.778 18.195 -23.159 1.00 74.44 87 LEU A CA 1
ATOM 681 C C . LEU A 1 87 ? -17.674 19.261 -22.514 1.00 74.44 87 LEU A C 1
ATOM 683 O O . LEU A 1 87 ? -18.892 19.095 -22.490 1.00 74.44 87 LEU A O 1
ATOM 687 N N . VAL A 1 88 ? -17.103 20.370 -22.037 1.00 71.44 88 VAL A N 1
ATOM 688 C CA . VAL A 1 88 ? -17.865 21.482 -21.441 1.00 71.44 88 VAL A CA 1
ATOM 689 C C . VAL A 1 88 ? -18.845 22.076 -22.453 1.00 71.44 88 VAL A C 1
ATOM 691 O O . VAL A 1 88 ? -20.012 22.299 -22.131 1.00 71.44 88 VAL A O 1
ATOM 694 N N . ASP A 1 89 ? -18.411 22.291 -23.693 1.00 69.56 89 ASP A N 1
ATOM 695 C CA . ASP A 1 89 ? -19.244 22.846 -24.756 1.00 69.56 89 ASP A CA 1
ATOM 696 C C . ASP A 1 89 ? -20.343 21.854 -25.188 1.00 69.56 89 ASP A C 1
ATOM 698 O O . ASP A 1 89 ? -21.507 22.246 -25.293 1.00 69.56 89 ASP A O 1
ATOM 702 N N . PHE A 1 90 ? -20.037 20.560 -25.318 1.00 69.81 90 PHE A N 1
ATOM 703 C CA . PHE A 1 90 ? -21.010 19.489 -25.577 1.00 69.81 90 PHE A CA 1
ATOM 704 C C . PHE A 1 90 ? -22.087 19.408 -24.488 1.00 69.81 90 PHE A C 1
ATOM 706 O O . PHE A 1 90 ? -23.284 19.372 -24.796 1.00 69.81 90 PHE A O 1
ATOM 713 N N . VAL A 1 91 ? -21.680 19.447 -23.217 1.00 65.75 91 VAL A N 1
ATOM 714 C CA . VAL A 1 91 ? -22.592 19.489 -22.067 1.00 65.75 91 VAL A CA 1
ATOM 715 C C . VAL A 1 91 ? -23.445 20.757 -22.126 1.00 65.75 91 VAL A C 1
ATOM 717 O O . VAL A 1 91 ? -24.670 20.675 -22.043 1.00 65.75 91 VAL A O 1
ATOM 720 N N . SER A 1 92 ? -22.832 21.920 -22.367 1.00 67.69 92 SER A N 1
ATOM 721 C CA . SER A 1 92 ? -23.532 23.210 -22.414 1.00 67.69 92 SER A CA 1
ATOM 722 C C . SER A 1 92 ? -24.602 23.284 -23.510 1.00 67.69 92 SER A C 1
ATOM 724 O O . SER A 1 92 ? -25.702 23.790 -23.275 1.00 67.69 92 SER A O 1
ATOM 726 N N . ARG A 1 93 ? -24.320 22.735 -24.699 1.00 64.50 93 ARG A N 1
ATOM 727 C CA . ARG A 1 93 ? -25.237 22.741 -25.847 1.00 64.50 93 ARG A CA 1
ATOM 728 C C . ARG A 1 93 ? -26.370 21.742 -25.669 1.00 64.50 93 ARG A C 1
ATOM 730 O O . ARG A 1 93 ? -27.515 22.039 -26.008 1.00 64.50 93 ARG A O 1
ATOM 737 N N . ASN A 1 94 ? -26.082 20.576 -25.101 1.00 60.38 94 ASN A N 1
ATOM 738 C CA . ASN A 1 94 ? -27.093 19.544 -24.934 1.00 60.38 94 ASN A CA 1
ATOM 739 C C . ASN A 1 94 ? -27.973 19.725 -23.685 1.00 60.38 94 ASN A C 1
ATOM 741 O O . ASN A 1 94 ? -29.020 19.083 -23.588 1.00 60.38 94 ASN A O 1
ATOM 745 N N . LEU A 1 95 ? -27.638 20.658 -22.788 1.00 58.69 95 LEU A N 1
ATOM 746 C CA . LEU A 1 95 ? -28.547 21.129 -21.737 1.00 58.69 95 LEU A CA 1
ATOM 747 C C . LEU A 1 95 ? -29.832 21.797 -22.294 1.00 58.69 95 LEU A C 1
ATOM 749 O O . LEU A 1 95 ? -30.776 21.998 -21.532 1.00 58.69 95 LEU A O 1
ATOM 753 N N . GLN A 1 96 ? -29.901 22.104 -23.601 1.00 60.06 96 GLN A N 1
ATOM 754 C CA . GLN A 1 96 ? -31.076 22.677 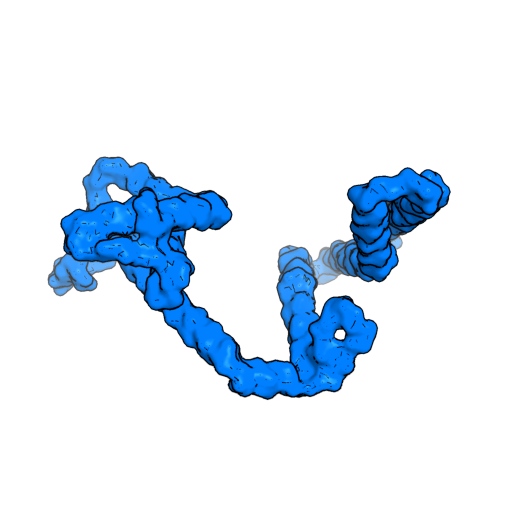-24.292 1.00 60.06 96 GLN A CA 1
ATOM 755 C C . GLN A 1 96 ? -32.032 21.625 -24.907 1.00 60.06 96 GLN A C 1
ATOM 757 O O . GLN A 1 96 ? -33.009 21.987 -25.559 1.00 60.06 96 GLN A O 1
ATOM 762 N N . ARG A 1 97 ? -31.766 20.321 -24.729 1.00 58.38 97 ARG A N 1
ATOM 763 C CA . ARG A 1 97 ? -32.570 19.193 -25.258 1.00 58.38 97 ARG A CA 1
ATOM 764 C C . ARG A 1 97 ? -33.601 18.672 -24.225 1.00 58.38 97 ARG A C 1
ATOM 766 O O . ARG A 1 97 ? -33.490 19.034 -23.053 1.00 58.38 97 ARG A O 1
ATOM 773 N N . PRO A 1 98 ? -34.620 17.859 -24.609 1.00 65.06 98 PRO A N 1
ATOM 774 C CA . PRO A 1 98 ? -35.696 17.407 -23.708 1.00 65.06 98 PRO A CA 1
ATOM 775 C C . PRO A 1 98 ? -35.194 16.854 -22.364 1.00 65.06 98 PRO A C 1
ATOM 777 O O . PRO A 1 98 ? -34.133 16.232 -22.297 1.00 65.06 98 PRO A O 1
ATOM 780 N N . MET A 1 99 ? -35.983 17.054 -21.298 1.00 67.44 99 MET A N 1
ATOM 781 C CA . MET A 1 99 ? -35.581 16.892 -19.886 1.00 67.44 99 MET A CA 1
ATOM 782 C C . MET A 1 99 ? -34.817 15.595 -19.560 1.00 67.44 99 MET A C 1
ATOM 784 O O . MET A 1 99 ? -33.878 15.640 -18.769 1.00 67.44 99 MET A O 1
ATOM 788 N N . ARG A 1 100 ? -35.154 14.459 -20.189 1.00 72.25 100 ARG A N 1
ATOM 789 C CA . ARG A 1 100 ? -34.457 13.176 -19.966 1.00 72.25 100 ARG A CA 1
ATOM 790 C C . ARG A 1 100 ? -33.020 13.173 -20.497 1.00 72.25 100 ARG A C 1
ATOM 792 O O . ARG A 1 100 ? -32.116 12.734 -19.798 1.00 72.25 100 ARG A O 1
ATOM 799 N N . LEU A 1 101 ? -32.781 13.714 -21.694 1.00 70.56 101 LEU A N 1
ATOM 800 C CA . LEU A 1 101 ? -31.427 13.802 -22.255 1.00 70.56 101 LEU A CA 1
ATOM 801 C C . LEU A 1 101 ? -30.575 14.817 -21.47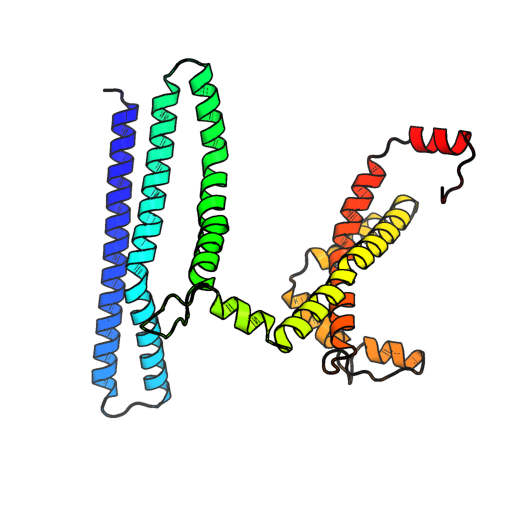9 1.00 70.56 101 LEU A C 1
ATOM 803 O O . LEU A 1 101 ? -29.385 14.594 -21.273 1.00 70.56 101 LEU A O 1
ATOM 807 N N . ARG A 1 102 ? -31.203 15.891 -20.979 1.00 69.88 102 ARG A N 1
ATOM 808 C CA . ARG A 1 102 ? -30.564 16.874 -20.095 1.00 69.88 102 ARG A CA 1
ATOM 809 C C . ARG A 1 102 ? -30.074 16.238 -18.790 1.00 69.88 102 ARG A C 1
ATOM 811 O O . ARG A 1 102 ? -28.947 16.500 -18.388 1.00 69.88 102 ARG A O 1
ATOM 818 N N . GLN A 1 103 ? -30.893 15.404 -18.148 1.00 79.88 103 GLN A N 1
ATOM 819 C CA . GLN A 1 103 ? -30.524 14.702 -16.911 1.00 79.88 103 GLN A CA 1
ATOM 820 C C . GLN A 1 103 ? -29.402 13.683 -17.138 1.00 79.88 103 GLN A C 1
ATOM 822 O O . GLN A 1 103 ? -28.448 13.651 -16.367 1.00 79.88 103 GLN A O 1
ATOM 827 N N . VAL A 1 104 ? -29.472 12.909 -18.226 1.00 80.56 104 VAL A N 1
ATOM 828 C CA . VAL A 1 104 ? -28.434 11.929 -18.585 1.00 80.56 104 VAL A CA 1
ATOM 829 C C . VAL A 1 104 ? -27.092 12.614 -18.846 1.00 80.56 104 VAL A C 1
ATOM 831 O O . VAL A 1 104 ? -26.070 12.206 -18.304 1.00 80.56 104 VAL A O 1
ATOM 834 N N . LEU A 1 105 ? -27.083 13.692 -19.629 1.00 78.88 105 LEU A N 1
ATOM 835 C CA . LEU A 1 105 ? -25.849 14.400 -19.964 1.00 78.88 105 LEU A CA 1
ATOM 836 C C . LEU A 1 105 ? -25.289 15.209 -18.796 1.00 78.88 105 LEU A C 1
ATOM 838 O O . LEU A 1 105 ? -24.072 15.285 -18.658 1.00 78.88 105 LEU A O 1
ATOM 842 N N . ALA A 1 106 ? -26.148 15.748 -17.927 1.00 81.25 106 ALA A N 1
ATOM 843 C CA . ALA A 1 106 ? -25.709 16.322 -16.660 1.00 81.25 106 ALA A CA 1
ATOM 844 C C . ALA A 1 106 ? -25.048 15.250 -15.777 1.00 81.25 106 ALA A C 1
ATOM 846 O O . ALA A 1 106 ? -23.950 15.474 -15.273 1.00 81.25 106 ALA A O 1
ATOM 847 N N . GLY A 1 107 ? -25.645 14.057 -15.671 1.00 83.81 107 GLY A N 1
ATOM 848 C CA . GLY A 1 107 ? -25.056 12.918 -14.962 1.00 83.81 107 GLY A CA 1
ATOM 849 C C . GLY A 1 107 ? -23.675 12.541 -15.503 1.00 83.81 107 GLY A C 1
ATOM 850 O O . GLY A 1 107 ? -22.706 12.509 -14.747 1.00 83.81 107 GLY A O 1
ATOM 851 N N . TYR A 1 108 ? -23.548 12.357 -16.820 1.00 82.75 108 TYR A N 1
ATOM 852 C CA . TYR A 1 108 ? -22.250 12.073 -17.439 1.00 82.75 108 TYR A CA 1
ATOM 853 C C . TYR A 1 108 ? -21.243 13.209 -17.265 1.00 82.75 108 TYR A C 1
ATOM 855 O O . TYR A 1 108 ? -20.066 12.928 -17.082 1.00 82.75 108 TYR A O 1
ATOM 863 N N . SER A 1 109 ? -21.673 14.473 -17.260 1.00 85.44 109 SER A N 1
ATOM 864 C CA . SER A 1 109 ? -20.768 15.606 -17.037 1.00 85.44 109 SER A CA 1
ATOM 865 C C . SER A 1 109 ? -20.159 15.626 -15.635 1.00 85.44 109 SER A C 1
ATOM 867 O O . SER A 1 109 ? -19.006 16.015 -15.493 1.00 85.44 109 SER A O 1
ATOM 869 N N . PHE A 1 110 ? -20.886 15.149 -14.617 1.00 86.94 110 PHE A N 1
ATOM 870 C CA . PHE A 1 110 ? -20.349 15.009 -13.260 1.00 86.94 110 PHE A CA 1
ATOM 871 C C . PHE A 1 110 ? -19.365 13.844 -13.141 1.00 86.94 110 PHE A C 1
ATOM 873 O O . PHE A 1 110 ? -18.397 13.931 -12.391 1.00 86.94 110 PHE A O 1
ATOM 880 N N . VAL A 1 111 ? -19.583 12.769 -13.901 1.00 89.38 111 VAL A N 1
ATOM 881 C CA . VAL A 1 111 ? -18.686 11.603 -13.920 1.00 89.38 111 VAL A CA 1
ATOM 882 C C . VAL A 1 111 ? -17.459 11.848 -14.802 1.00 89.38 111 VAL A C 1
ATOM 884 O O . VAL A 1 111 ? -16.390 11.305 -14.535 1.00 89.38 111 VAL A O 1
ATOM 887 N N . ALA A 1 112 ? -17.581 12.673 -15.842 1.00 86.50 112 ALA A N 1
ATOM 888 C CA . ALA A 1 112 ? -16.564 12.821 -16.874 1.00 86.50 112 ALA A CA 1
ATOM 889 C C . ALA A 1 112 ? -15.179 13.253 -16.353 1.00 86.50 112 ALA A C 1
ATOM 891 O O . ALA A 1 112 ? -14.216 12.631 -16.790 1.00 86.50 112 ALA A O 1
ATOM 892 N N . PRO A 1 113 ? -15.013 14.205 -15.409 1.00 86.25 113 PRO A N 1
ATOM 893 C CA . PRO A 1 113 ? -13.692 14.539 -14.870 1.00 86.25 113 PRO A CA 1
ATOM 894 C C . PRO A 1 113 ? -13.001 13.343 -14.202 1.00 86.25 113 PRO A C 1
ATOM 896 O O . PRO A 1 113 ? -11.839 13.058 -14.489 1.00 86.25 113 PRO A O 1
ATOM 899 N N . ALA A 1 114 ? -13.737 12.590 -13.377 1.00 86.38 114 ALA A N 1
ATOM 900 C CA . ALA A 1 114 ? -13.225 11.379 -12.738 1.00 86.38 114 ALA A CA 1
ATOM 901 C C . ALA A 1 114 ? -12.936 10.273 -13.769 1.00 86.38 114 ALA A C 1
ATOM 903 O O . ALA A 1 114 ? -11.913 9.595 -13.687 1.00 86.38 114 ALA A O 1
ATOM 904 N N . GLY A 1 115 ? -13.802 10.124 -14.775 1.00 86.19 115 GLY A N 1
ATOM 905 C CA . GLY A 1 115 ? -13.620 9.172 -15.870 1.00 86.19 115 GLY A CA 1
ATOM 906 C C . GLY A 1 115 ? -12.383 9.478 -16.715 1.00 86.19 115 GLY A C 1
ATOM 907 O O . GLY A 1 115 ? -11.597 8.581 -16.991 1.00 86.19 115 GLY A O 1
ATOM 908 N N . VAL A 1 116 ? -12.165 10.745 -17.073 1.00 86.19 116 VAL A N 1
ATOM 909 C CA . VAL A 1 116 ? -10.978 11.201 -17.813 1.00 86.19 116 VAL A CA 1
ATOM 910 C C . VAL A 1 116 ? -9.708 10.943 -17.004 1.00 86.19 116 VAL A C 1
ATOM 912 O O . VAL A 1 116 ? -8.747 10.400 -17.547 1.00 86.19 116 VAL A O 1
ATOM 915 N N . GLN A 1 117 ? -9.710 11.255 -15.704 1.00 88.00 117 GLN A N 1
ATOM 916 C CA . GLN A 1 117 ? -8.575 10.967 -14.828 1.00 88.00 117 GLN A CA 1
ATOM 917 C C . GLN A 1 117 ? -8.254 9.466 -14.788 1.00 88.00 117 GLN A C 1
ATOM 919 O O . GLN A 1 117 ? -7.101 9.084 -14.983 1.00 88.00 117 GLN A O 1
ATOM 924 N N . LEU A 1 118 ? -9.264 8.614 -14.589 1.00 86.00 118 LEU A N 1
ATOM 925 C CA . LEU A 1 118 ? -9.097 7.159 -14.570 1.00 86.00 118 LEU A CA 1
ATOM 926 C C . LEU A 1 118 ? -8.562 6.643 -15.910 1.00 86.00 118 LEU A C 1
ATOM 928 O O . LEU A 1 118 ? -7.604 5.872 -15.937 1.00 86.00 118 LEU A O 1
ATOM 932 N N . LEU A 1 119 ? -9.145 7.080 -17.026 1.00 85.38 119 LEU A N 1
ATOM 933 C CA . LEU A 1 119 ? -8.754 6.616 -18.356 1.00 85.38 119 LEU A CA 1
ATOM 934 C C . LEU A 1 119 ? -7.308 6.982 -18.692 1.00 85.38 119 LEU A C 1
ATOM 936 O O . LEU A 1 119 ? -6.595 6.165 -19.264 1.00 85.38 119 LEU A O 1
ATOM 940 N N . LEU A 1 120 ? -6.860 8.181 -18.331 1.00 84.62 120 LEU A N 1
ATOM 941 C CA . LEU A 1 120 ? -5.557 8.683 -18.763 1.00 84.62 120 LEU A CA 1
ATOM 942 C C . LEU A 1 120 ? -4.426 8.371 -17.798 1.00 84.62 120 LEU A C 1
ATOM 944 O O . LEU A 1 120 ? -3.321 8.105 -18.252 1.00 84.62 120 LEU A O 1
ATOM 948 N N . PHE A 1 121 ? -4.687 8.400 -16.492 1.00 83.56 121 PHE A N 1
ATOM 949 C CA . PHE A 1 121 ? -3.648 8.223 -15.476 1.00 83.56 121 PHE A CA 1
ATOM 950 C C . PHE A 1 121 ? -3.654 6.836 -14.837 1.00 83.56 121 PHE A C 1
ATOM 952 O O . PHE A 1 121 ? -2.682 6.476 -14.180 1.00 83.56 121 PHE A O 1
ATOM 959 N N . SER A 1 122 ? -4.706 6.040 -15.039 1.00 85.19 122 SER A N 1
ATOM 960 C CA . SER A 1 122 ? -4.735 4.643 -14.597 1.00 85.19 122 SER A CA 1
ATOM 961 C C . SER A 1 122 ? -4.770 3.689 -15.784 1.00 85.19 122 SER A C 1
ATOM 963 O O . SER A 1 122 ? -3.832 2.919 -15.972 1.00 85.19 122 SER A O 1
ATOM 965 N N . LEU A 1 123 ? -5.803 3.759 -16.628 1.00 86.94 123 LEU A N 1
ATOM 966 C CA . LEU A 1 123 ? -5.975 2.793 -17.714 1.00 86.94 123 LEU A CA 1
ATOM 967 C C . LEU A 1 123 ? -4.935 2.972 -18.829 1.00 86.94 123 LEU A C 1
ATOM 969 O O . LEU A 1 123 ? -4.402 1.984 -19.319 1.00 86.94 123 LEU A O 1
ATOM 973 N N . GLY A 1 124 ? -4.605 4.212 -19.194 1.00 86.62 124 GLY A N 1
ATOM 974 C CA . GLY A 1 124 ? -3.599 4.533 -20.209 1.00 86.62 124 GLY A CA 1
ATOM 975 C C . GLY A 1 124 ? -2.240 3.877 -19.930 1.00 86.62 124 GLY A C 1
ATOM 976 O O . GLY A 1 124 ? -1.784 3.090 -20.759 1.00 86.62 124 GLY A O 1
ATOM 977 N N . PRO A 1 125 ? -1.613 4.117 -18.760 1.00 89.06 125 PRO A N 1
ATOM 978 C CA . PRO A 1 125 ? -0.367 3.461 -18.374 1.00 89.06 125 PRO A CA 1
ATOM 979 C C . PRO A 1 125 ? -0.464 1.936 -18.314 1.00 89.06 125 PRO A C 1
ATOM 981 O O . PRO A 1 125 ? 0.493 1.270 -18.690 1.00 89.06 125 PRO A O 1
ATOM 984 N N . ILE A 1 126 ? -1.605 1.370 -17.902 1.00 90.12 126 ILE A N 1
ATOM 985 C CA . ILE A 1 126 ? -1.816 -0.089 -17.892 1.00 90.12 126 ILE A CA 1
ATOM 986 C C . ILE A 1 126 ? -1.799 -0.651 -19.317 1.00 90.12 126 ILE A C 1
ATOM 988 O O . ILE A 1 126 ? -1.095 -1.621 -19.587 1.00 90.12 126 ILE A O 1
ATOM 992 N N . LEU A 1 127 ? -2.540 -0.033 -20.241 1.00 90.19 127 LEU A N 1
ATOM 993 C CA . LEU A 1 127 ? -2.558 -0.445 -21.646 1.00 90.19 127 LEU A CA 1
ATOM 994 C C . LEU A 1 127 ? -1.183 -0.266 -22.298 1.00 90.19 127 LEU A C 1
ATOM 996 O O . LEU A 1 127 ? -0.764 -1.103 -23.092 1.00 90.19 127 LEU A O 1
ATOM 1000 N N . PHE A 1 128 ? -0.460 0.794 -21.938 1.00 89.50 128 PHE A N 1
ATOM 1001 C CA . PHE A 1 128 ? 0.895 1.025 -22.423 1.00 89.50 128 PHE A CA 1
ATOM 1002 C C . PHE A 1 128 ? 1.900 0.012 -21.859 1.00 89.50 128 PHE A C 1
ATOM 1004 O O . PHE A 1 128 ? 2.714 -0.512 -22.612 1.00 89.50 128 PHE A O 1
ATOM 1011 N N . ALA A 1 129 ? 1.815 -0.330 -20.572 1.00 90.19 129 ALA A N 1
ATOM 1012 C CA . ALA A 1 129 ? 2.628 -1.380 -19.963 1.00 90.19 129 ALA A CA 1
ATOM 1013 C C . ALA A 1 129 ? 2.347 -2.749 -20.599 1.00 90.19 129 ALA A C 1
ATOM 1015 O O . ALA A 1 129 ? 3.281 -3.500 -20.864 1.00 90.19 129 ALA A O 1
ATOM 1016 N N . LEU A 1 130 ? 1.078 -3.036 -20.910 1.00 91.38 130 LEU A N 1
ATOM 1017 C CA . LEU A 1 130 ? 0.682 -4.230 -21.653 1.00 91.38 130 LEU A CA 1
ATOM 1018 C C . LEU A 1 130 ? 1.235 -4.218 -23.082 1.00 91.38 130 LEU A C 1
ATOM 1020 O O . LEU A 1 130 ? 1.673 -5.242 -23.571 1.00 91.38 130 LEU A O 1
ATOM 1024 N N . PHE A 1 13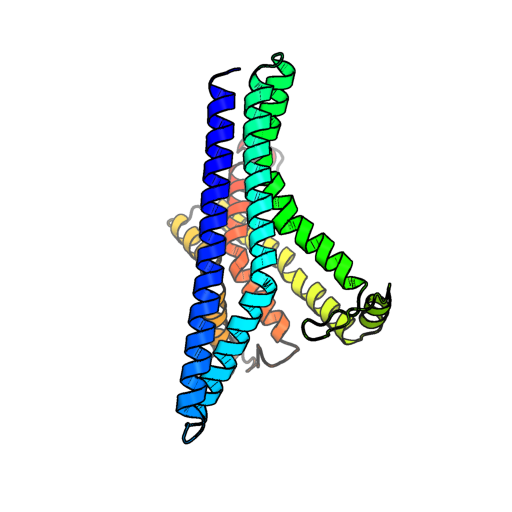1 ? 1.250 -3.077 -23.769 1.00 92.00 131 PHE A N 1
ATOM 1025 C CA . PHE A 1 131 ? 1.889 -2.981 -25.082 1.00 92.00 131 PHE A CA 1
ATOM 1026 C C . PHE A 1 131 ? 3.400 -3.245 -24.989 1.00 92.00 131 PHE A C 1
ATOM 1028 O O . PHE A 1 131 ? 3.943 -4.038 -25.759 1.00 92.00 131 PHE A O 1
ATOM 1035 N N . ILE A 1 132 ? 4.072 -2.619 -24.019 1.00 92.25 132 ILE A N 1
ATOM 1036 C CA . ILE A 1 132 ? 5.509 -2.779 -23.777 1.00 92.25 132 ILE A CA 1
ATOM 1037 C C . ILE A 1 132 ? 5.864 -4.223 -23.411 1.00 92.25 132 ILE A C 1
ATOM 1039 O O . ILE A 1 132 ? 6.922 -4.691 -23.820 1.00 92.25 132 ILE A O 1
ATOM 1043 N N . SER A 1 133 ? 5.002 -4.952 -22.700 1.00 93.62 133 SER A N 1
ATOM 1044 C CA . SER A 1 133 ? 5.301 -6.327 -22.285 1.00 93.62 133 SER A CA 1
ATOM 1045 C C . SER A 1 133 ? 5.446 -7.309 -23.451 1.00 93.62 133 SER A C 1
ATOM 1047 O O . SER A 1 133 ? 6.066 -8.353 -23.266 1.00 93.62 133 SER A O 1
ATOM 1049 N N . PHE A 1 134 ? 4.959 -6.970 -24.651 1.00 95.38 134 PHE A N 1
ATOM 1050 C CA . PHE A 1 134 ? 5.192 -7.748 -25.878 1.00 95.38 134 PHE A CA 1
ATOM 1051 C C . PHE A 1 134 ? 6.405 -7.279 -26.702 1.00 95.38 134 PHE A C 1
ATOM 1053 O O . PHE A 1 134 ? 6.639 -7.785 -27.800 1.00 95.38 134 PHE A O 1
ATOM 1060 N N . HIS A 1 135 ? 7.167 -6.295 -26.223 1.00 92.00 135 HIS A N 1
ATOM 1061 C CA . HIS A 1 135 ? 8.330 -5.744 -26.918 1.00 92.00 135 HIS A CA 1
ATOM 1062 C C . HIS A 1 135 ? 9.603 -5.933 -26.091 1.00 92.00 135 HIS A C 1
ATOM 1064 O O . HIS A 1 135 ? 9.575 -5.899 -24.860 1.00 92.00 135 HIS A O 1
ATOM 1070 N N . SER A 1 136 ? 10.744 -6.081 -26.764 1.00 92.88 136 SER A N 1
ATOM 1071 C CA . SER A 1 136 ? 12.042 -5.922 -26.110 1.00 92.88 136 SER A CA 1
ATOM 1072 C C . SER A 1 136 ? 12.272 -4.430 -25.894 1.00 92.88 136 SER A C 1
ATOM 1074 O O . SER A 1 136 ? 12.658 -3.694 -26.807 1.00 92.88 136 SER A O 1
ATOM 1076 N N . TRP A 1 137 ? 11.917 -3.952 -24.702 1.00 87.19 137 TRP A N 1
ATOM 1077 C CA . TRP A 1 137 ? 11.865 -2.528 -24.406 1.00 87.19 137 TRP A CA 1
ATOM 1078 C C . TRP A 1 137 ? 12.975 -2.110 -23.449 1.00 87.19 137 TRP A C 1
ATOM 1080 O O . TRP A 1 137 ? 12.945 -2.404 -22.257 1.00 87.19 137 TRP A O 1
ATOM 1090 N N . SER A 1 138 ? 13.924 -1.331 -23.962 1.00 87.69 138 SER A N 1
ATOM 1091 C CA . SER A 1 138 ? 14.891 -0.591 -23.155 1.00 87.69 138 SER A CA 1
ATOM 1092 C C . SER A 1 138 ? 14.762 0.899 -23.445 1.00 87.69 138 SER A C 1
ATOM 1094 O O . SER A 1 138 ? 14.588 1.314 -24.593 1.00 87.69 138 SER A O 1
ATOM 1096 N N . ILE A 1 139 ? 14.852 1.717 -22.393 1.00 82.06 139 ILE A N 1
ATOM 1097 C CA . ILE A 1 139 ? 14.784 3.183 -22.505 1.00 82.06 139 ILE A CA 1
ATOM 1098 C C . ILE A 1 139 ? 15.921 3.701 -23.397 1.00 82.06 139 ILE A C 1
ATOM 1100 O O . ILE A 1 139 ? 15.732 4.654 -24.148 1.00 82.06 139 ILE A O 1
ATOM 1104 N N . LEU A 1 140 ? 17.084 3.046 -23.340 1.00 86.31 140 LEU A N 1
ATOM 1105 C CA . LEU A 1 140 ? 18.293 3.434 -24.066 1.00 86.31 140 LEU A CA 1
ATOM 1106 C C . LEU A 1 140 ? 18.376 2.821 -25.471 1.00 86.31 140 LEU A C 1
ATOM 1108 O O . LEU A 1 140 ? 19.154 3.299 -26.295 1.00 86.31 140 LEU A O 1
ATOM 1112 N N . ALA A 1 141 ? 17.600 1.771 -25.754 1.00 83.94 141 ALA A N 1
ATOM 1113 C CA . ALA A 1 141 ? 17.626 1.110 -27.052 1.00 83.94 141 ALA A CA 1
ATOM 1114 C C . ALA A 1 141 ? 16.886 1.941 -28.110 1.00 83.94 141 ALA A C 1
ATOM 1116 O O . ALA A 1 141 ? 15.751 2.392 -27.902 1.00 83.94 141 ALA A O 1
ATOM 1117 N N . GLN A 1 142 ? 17.540 2.135 -29.259 1.00 79.56 142 GLN A N 1
ATOM 1118 C CA . GLN A 1 142 ? 16.951 2.829 -30.406 1.00 79.56 142 GLN A CA 1
ATOM 1119 C C . GLN A 1 142 ? 15.823 2.002 -31.026 1.00 79.56 142 GLN A C 1
ATOM 1121 O O . GLN A 1 142 ? 14.746 2.531 -31.296 1.00 79.56 142 GLN A O 1
ATOM 1126 N N . GLU A 1 143 ? 16.043 0.697 -31.164 1.00 83.50 143 GLU A N 1
ATOM 1127 C CA . GLU A 1 143 ? 15.045 -0.255 -31.636 1.00 83.50 143 GLU A CA 1
ATOM 1128 C C . GLU A 1 143 ? 14.308 -0.898 -30.459 1.00 83.50 143 GLU A C 1
ATOM 1130 O O . GLU A 1 143 ? 14.885 -1.141 -29.399 1.00 83.50 143 GLU A O 1
ATOM 1135 N N . LYS A 1 144 ? 13.008 -1.144 -30.643 1.00 88.19 144 LYS A N 1
ATOM 1136 C CA . LYS A 1 144 ? 12.121 -1.756 -29.644 1.00 88.19 144 LYS A CA 1
ATOM 1137 C C . LYS A 1 144 ? 11.305 -2.850 -30.333 1.00 88.19 144 LYS A C 1
ATOM 1139 O O . LYS A 1 144 ? 10.133 -2.624 -30.636 1.00 88.19 144 LYS A O 1
ATOM 1144 N N . PRO A 1 145 ? 11.942 -3.971 -30.717 1.00 91.00 145 PRO A N 1
ATOM 1145 C CA . PRO A 1 145 ? 11.301 -4.983 -31.545 1.00 91.00 145 PRO A CA 1
ATOM 1146 C C . PRO A 1 145 ? 10.156 -5.666 -30.793 1.00 91.00 145 PRO A C 1
ATOM 1148 O O . PRO A 1 145 ? 10.215 -5.852 -29.577 1.00 91.00 145 PRO A O 1
ATOM 1151 N N . PHE A 1 146 ? 9.112 -6.044 -31.529 1.00 94.81 146 PHE A N 1
ATOM 1152 C CA . PHE A 1 146 ? 8.033 -6.882 -31.012 1.00 94.81 146 PHE A CA 1
ATOM 1153 C C . PHE A 1 146 ? 8.539 -8.320 -30.867 1.00 94.81 146 PHE A C 1
ATOM 1155 O O . PHE A 1 146 ? 8.961 -8.923 -31.852 1.00 94.81 146 PHE A O 1
ATOM 1162 N N . VAL A 1 147 ? 8.492 -8.856 -29.649 1.00 95.50 147 VAL A N 1
ATOM 1163 C CA . VAL A 1 147 ? 8.975 -10.204 -29.289 1.00 95.50 147 VAL A CA 1
ATOM 1164 C C . VAL A 1 147 ? 7.836 -11.142 -28.879 1.00 95.50 147 VAL A C 1
ATOM 1166 O O . VAL A 1 147 ? 8.062 -12.250 -28.406 1.00 95.50 147 VAL A O 1
ATOM 1169 N N . GLY A 1 148 ? 6.580 -10.712 -29.037 1.00 94.94 148 GLY A N 1
ATOM 1170 C CA . GLY A 1 148 ? 5.423 -11.526 -28.684 1.00 94.94 148 GLY A CA 1
ATOM 1171 C C . GLY A 1 148 ? 5.454 -11.941 -27.212 1.00 94.94 148 GLY A C 1
ATOM 1172 O O . GLY A 1 148 ? 5.428 -11.092 -26.326 1.00 94.94 148 GLY A O 1
ATOM 1173 N N . LEU A 1 149 ? 5.477 -13.249 -26.948 1.00 96.38 149 LEU A N 1
ATOM 1174 C CA . LEU A 1 149 ? 5.401 -13.803 -25.592 1.00 96.38 149 LEU A CA 1
ATOM 1175 C C . LEU A 1 149 ? 6.763 -14.163 -24.977 1.00 96.38 149 LEU A C 1
ATOM 1177 O O . LEU A 1 149 ? 6.790 -14.684 -23.862 1.00 96.38 149 LEU A O 1
ATOM 1181 N N . ASP A 1 150 ? 7.877 -13.866 -25.646 1.00 96.12 150 ASP A N 1
ATOM 1182 C CA . ASP A 1 150 ? 9.208 -14.303 -25.202 1.00 96.12 150 ASP A CA 1
ATOM 1183 C C . ASP A 1 150 ? 9.572 -13.759 -23.811 1.00 96.12 150 ASP A C 1
ATOM 1185 O O . ASP A 1 150 ? 10.040 -14.515 -22.961 1.00 96.12 150 ASP A O 1
ATOM 1189 N N . ASN A 1 151 ? 9.223 -12.499 -23.522 1.00 95.38 151 ASN A N 1
ATOM 1190 C CA . ASN A 1 151 ? 9.392 -11.892 -22.194 1.00 95.38 151 ASN A CA 1
ATOM 1191 C C . ASN A 1 151 ? 8.695 -12.703 -21.082 1.00 95.38 151 ASN A C 1
ATOM 1193 O O . ASN A 1 151 ? 9.193 -12.808 -19.963 1.00 95.38 151 ASN A O 1
ATOM 1197 N N . TYR A 1 152 ? 7.529 -13.289 -21.372 1.00 96.00 152 TYR A N 1
ATOM 1198 C CA . TYR A 1 152 ? 6.798 -14.106 -20.403 1.00 96.00 152 TYR A CA 1
ATOM 1199 C C . TYR A 1 152 ? 7.448 -15.477 -20.225 1.00 96.00 152 TYR A C 1
ATOM 1201 O O . TYR A 1 152 ? 7.518 -15.967 -19.100 1.00 96.00 152 TYR A O 1
ATOM 1209 N N . ALA A 1 153 ? 7.934 -16.092 -21.306 1.00 96.06 153 ALA A N 1
ATOM 1210 C CA . ALA A 1 153 ? 8.644 -17.367 -21.237 1.00 96.06 153 ALA A CA 1
ATOM 1211 C C . ALA A 1 153 ? 9.946 -17.239 -20.427 1.00 96.06 153 ALA A C 1
ATOM 1213 O O . ALA A 1 153 ? 10.230 -18.090 -19.585 1.00 96.06 153 ALA A O 1
ATOM 1214 N N . GLU A 1 154 ? 10.682 -16.142 -20.620 1.00 95.75 154 GLU A N 1
ATOM 1215 C CA . GLU A 1 154 ? 11.891 -15.810 -19.863 1.00 95.75 154 GLU A CA 1
ATOM 1216 C C . GLU A 1 154 ? 11.600 -15.658 -18.363 1.00 95.75 154 GLU A C 1
ATOM 1218 O O . GLU A 1 154 ? 12.240 -16.302 -17.530 1.00 95.75 154 GLU A O 1
ATOM 1223 N N . VAL A 1 155 ? 10.582 -14.867 -18.005 1.00 95.62 155 VAL A N 1
ATOM 1224 C CA . VAL A 1 155 ? 10.199 -14.647 -16.602 1.00 95.62 155 VAL A CA 1
ATOM 1225 C C . VAL A 1 155 ? 9.689 -15.933 -15.948 1.00 95.62 155 VAL A C 1
ATOM 1227 O O . VAL A 1 155 ? 10.055 -16.228 -14.814 1.00 95.62 155 VAL A O 1
ATOM 1230 N N . LEU A 1 156 ? 8.889 -16.741 -16.647 1.00 96.44 156 LEU A N 1
ATOM 1231 C CA . LEU A 1 156 ? 8.387 -18.011 -16.109 1.00 96.44 156 LEU A CA 1
ATOM 1232 C C . LEU A 1 156 ? 9.483 -19.081 -15.978 1.00 96.44 156 LEU A C 1
ATOM 1234 O O . LEU A 1 156 ? 9.369 -19.957 -15.119 1.00 96.44 156 LEU A O 1
ATOM 1238 N N . GLY A 1 157 ? 10.541 -19.010 -16.790 1.00 96.31 157 GLY A N 1
ATOM 1239 C CA . GLY A 1 157 ? 11.730 -19.857 -16.670 1.00 96.31 157 GLY A CA 1
ATOM 1240 C C . GLY A 1 157 ? 12.721 -19.404 -15.589 1.00 96.31 157 GLY A C 1
ATOM 1241 O O . GLY A 1 157 ? 13.616 -20.164 -15.223 1.00 96.31 157 GLY A O 1
ATOM 1242 N N . SER A 1 158 ? 12.571 -18.187 -15.059 1.00 96.88 158 SER A N 1
ATOM 1243 C CA . SER A 1 158 ? 13.482 -17.590 -14.080 1.00 96.88 158 SER A CA 1
ATOM 1244 C C . SER A 1 158 ? 13.238 -18.106 -12.658 1.00 96.88 158 SER A C 1
ATOM 1246 O O . SER A 1 158 ? 12.146 -17.981 -12.101 1.00 96.88 158 SER A O 1
ATOM 1248 N N . GLY A 1 159 ? 14.288 -18.626 -12.013 1.00 96.06 159 GLY A N 1
ATOM 1249 C CA . GLY A 1 159 ? 14.243 -18.994 -10.592 1.00 96.06 159 GLY A CA 1
ATOM 1250 C C . GLY A 1 159 ? 14.008 -17.793 -9.668 1.00 96.06 159 GLY A C 1
ATOM 1251 O O . GLY A 1 159 ? 13.301 -17.909 -8.665 1.00 96.06 159 GLY A O 1
ATOM 1252 N N . ASP A 1 160 ? 14.532 -16.621 -10.031 1.00 95.81 160 ASP A N 1
ATOM 1253 C CA . ASP A 1 160 ? 14.374 -15.390 -9.251 1.00 95.81 160 ASP A CA 1
ATOM 1254 C C . ASP A 1 160 ? 12.930 -14.889 -9.257 1.00 95.81 160 ASP A C 1
ATOM 1256 O O . ASP A 1 160 ? 12.442 -14.396 -8.236 1.00 95.81 160 ASP A O 1
ATOM 1260 N N . PHE A 1 161 ? 12.210 -15.070 -10.369 1.00 96.44 161 PHE A N 1
ATOM 1261 C CA . PHE A 1 161 ? 10.784 -14.763 -10.446 1.00 96.44 161 PHE A CA 1
ATOM 1262 C C . PHE A 1 161 ? 9.980 -15.596 -9.444 1.00 96.44 161 PHE A C 1
ATOM 1264 O O . PHE A 1 161 ? 9.233 -15.039 -8.637 1.00 96.44 161 PHE A O 1
ATOM 1271 N N . TRP A 1 162 ? 10.173 -16.918 -9.430 1.00 97.44 162 TRP A N 1
ATOM 1272 C CA . TRP A 1 162 ? 9.460 -17.807 -8.509 1.00 97.44 162 TRP A CA 1
ATOM 1273 C C . TRP A 1 162 ? 9.844 -17.572 -7.046 1.00 97.44 162 TRP A C 1
ATOM 1275 O O . TRP A 1 162 ? 8.972 -17.594 -6.173 1.00 97.44 162 TRP A O 1
ATOM 1285 N N . ASN A 1 163 ? 11.116 -17.278 -6.766 1.00 95.62 163 ASN A N 1
ATOM 1286 C CA . ASN A 1 163 ? 11.563 -16.878 -5.431 1.00 95.62 163 ASN A CA 1
ATOM 1287 C C . ASN A 1 163 ? 10.897 -15.571 -4.980 1.00 95.62 163 ASN A C 1
ATOM 1289 O O . ASN A 1 163 ? 10.404 -15.482 -3.854 1.00 95.62 163 ASN A O 1
ATOM 1293 N N . SER A 1 164 ? 10.822 -14.579 -5.867 1.00 95.81 164 SER A N 1
ATOM 1294 C CA . SER A 1 164 ? 10.169 -13.297 -5.588 1.00 95.81 164 SER A CA 1
ATOM 1295 C C . SER A 1 164 ? 8.673 -13.481 -5.350 1.00 95.81 164 SER A C 1
ATOM 1297 O O . SER A 1 164 ? 8.149 -12.979 -4.359 1.00 95.81 164 SER A O 1
ATOM 1299 N N . LEU A 1 165 ? 8.000 -14.280 -6.183 1.00 96.75 165 LEU A N 1
ATOM 1300 C CA . LEU A 1 165 ? 6.581 -14.599 -6.039 1.00 96.75 165 LEU A CA 1
ATOM 1301 C C . LEU A 1 165 ? 6.289 -15.320 -4.716 1.00 96.75 165 LEU A C 1
ATOM 1303 O O . LEU A 1 165 ? 5.332 -14.970 -4.025 1.00 96.75 165 LEU A O 1
ATOM 1307 N N . LYS A 1 166 ? 7.135 -16.280 -4.319 1.00 96.38 166 LYS A N 1
ATOM 1308 C CA . LYS A 1 166 ? 7.045 -16.955 -3.017 1.00 96.38 166 LYS A CA 1
ATOM 1309 C C . LYS A 1 166 ? 7.199 -15.964 -1.864 1.00 96.38 166 LYS A C 1
ATOM 1311 O O . LYS A 1 166 ? 6.401 -15.996 -0.930 1.00 96.38 166 LYS A O 1
ATOM 1316 N N . ASN A 1 167 ? 8.185 -15.071 -1.932 1.00 95.69 167 ASN A N 1
ATOM 1317 C CA . ASN A 1 167 ? 8.394 -14.047 -0.910 1.00 95.69 167 ASN A CA 1
ATOM 1318 C C . ASN A 1 167 ? 7.208 -13.081 -0.828 1.00 95.69 167 ASN A C 1
ATOM 1320 O O . ASN A 1 167 ? 6.773 -12.761 0.274 1.00 95.69 167 ASN A O 1
ATOM 1324 N N . THR A 1 168 ? 6.632 -12.668 -1.960 1.00 96.19 168 THR A N 1
ATOM 1325 C CA . THR A 1 168 ? 5.415 -11.847 -1.989 1.00 96.19 168 THR A CA 1
ATOM 1326 C C . THR A 1 168 ? 4.227 -12.587 -1.381 1.00 96.19 168 THR A C 1
ATOM 1328 O O . THR A 1 168 ? 3.544 -12.023 -0.533 1.00 96.19 168 THR A O 1
ATOM 1331 N N . ALA A 1 169 ? 4.008 -13.853 -1.741 1.00 96.38 169 ALA A N 1
ATOM 1332 C CA . ALA A 1 169 ? 2.922 -14.659 -1.187 1.00 96.38 169 ALA A CA 1
ATOM 1333 C C . ALA A 1 169 ? 3.049 -14.833 0.337 1.00 96.38 169 ALA A C 1
ATOM 1335 O O . ALA A 1 169 ? 2.067 -14.681 1.063 1.00 96.38 169 ALA A O 1
ATOM 1336 N N . LEU A 1 170 ? 4.263 -15.090 0.834 1.00 96.25 170 LEU A N 1
ATOM 1337 C CA . LEU A 1 170 ? 4.545 -15.149 2.269 1.00 96.25 170 LEU A CA 1
ATOM 1338 C C . LEU A 1 170 ? 4.362 -13.781 2.938 1.00 96.25 170 LEU A C 1
ATOM 1340 O O . LEU A 1 170 ? 3.748 -13.699 3.998 1.00 96.25 170 LEU A O 1
ATOM 1344 N N . TYR A 1 171 ? 4.825 -12.702 2.303 1.00 96.44 171 TYR A N 1
ATOM 1345 C CA . TYR A 1 171 ? 4.637 -11.340 2.798 1.00 96.44 171 TYR A CA 1
ATOM 1346 C C . TYR A 1 171 ? 3.154 -10.985 2.942 1.00 96.44 171 TYR A C 1
ATOM 1348 O O . TYR A 1 171 ? 2.770 -10.356 3.927 1.00 96.44 171 TYR A O 1
ATOM 1356 N N . THR A 1 172 ? 2.295 -11.412 2.010 1.00 96.62 172 THR A N 1
ATOM 1357 C CA . THR A 1 172 ? 0.844 -11.163 2.049 1.00 96.62 172 THR A CA 1
ATOM 1358 C C . THR A 1 172 ? 0.178 -11.716 3.310 1.00 96.62 172 THR A C 1
ATOM 1360 O O . THR A 1 172 ? -0.836 -11.165 3.731 1.00 96.62 172 THR A O 1
ATOM 1363 N N . LEU A 1 173 ? 0.756 -12.719 3.983 1.00 95.94 173 LEU A N 1
ATOM 1364 C CA . LEU A 1 173 ? 0.231 -13.237 5.254 1.00 95.94 173 LEU A CA 1
ATOM 1365 C C . LEU A 1 173 ? 0.167 -12.173 6.360 1.00 95.94 173 LEU A C 1
ATOM 1367 O O . LEU A 1 173 ? -0.621 -12.316 7.294 1.00 95.94 173 LEU A O 1
ATOM 1371 N N . HIS A 1 174 ? 0.923 -11.076 6.247 1.00 95.88 174 HIS A N 1
ATOM 1372 C CA . HIS A 1 174 ? 0.812 -9.961 7.187 1.00 95.88 174 HIS A CA 1
ATOM 1373 C C . HIS A 1 174 ? -0.582 -9.312 7.154 1.00 95.88 174 HIS A C 1
ATOM 1375 O O . HIS A 1 174 ? -0.993 -8.733 8.154 1.00 95.88 174 HIS A O 1
ATOM 1381 N N . VAL A 1 175 ? -1.317 -9.408 6.038 1.00 96.12 175 VAL A N 1
ATOM 1382 C CA . VAL A 1 175 ? -2.653 -8.816 5.878 1.00 96.12 175 VAL A CA 1
ATOM 1383 C C . VAL A 1 175 ? -3.681 -9.489 6.795 1.00 96.12 175 VAL A C 1
ATOM 1385 O O . VAL A 1 175 ? -4.214 -8.792 7.656 1.00 96.12 175 VAL A O 1
ATOM 1388 N N . PRO A 1 176 ? -3.963 -10.807 6.695 1.00 96.69 176 PRO A N 1
ATOM 1389 C CA . PRO A 1 176 ? -4.923 -11.454 7.589 1.00 96.69 176 PRO A CA 1
ATOM 1390 C C . PRO A 1 176 ? -4.472 -11.423 9.054 1.00 96.69 176 PRO A C 1
ATOM 1392 O O . PRO A 1 176 ? -5.306 -11.243 9.938 1.00 96.69 176 PRO A O 1
ATOM 1395 N N . VAL A 1 177 ? -3.165 -11.537 9.324 1.00 97.19 177 VAL A N 1
ATOM 1396 C CA . VAL A 1 177 ? -2.628 -11.412 10.690 1.00 97.19 177 VAL A CA 1
ATOM 1397 C C . VAL A 1 177 ? -2.861 -10.000 11.230 1.00 97.19 177 VAL A C 1
ATOM 1399 O O . VAL A 1 177 ? -3.346 -9.847 12.347 1.00 97.19 177 VAL A O 1
ATOM 1402 N N . GLY A 1 178 ? -2.585 -8.970 10.429 1.00 96.06 178 GLY A N 1
ATOM 1403 C CA . GLY A 1 178 ? -2.852 -7.577 10.772 1.00 96.06 178 GLY A CA 1
ATOM 1404 C C . GLY A 1 178 ? -4.331 -7.328 11.039 1.00 96.06 178 GLY A C 1
ATOM 1405 O O . GLY A 1 178 ? -4.668 -6.776 12.081 1.00 96.06 178 GLY A O 1
ATOM 1406 N N . MET A 1 179 ? -5.216 -7.842 10.181 1.00 96.81 179 MET A N 1
ATOM 1407 C CA . MET A 1 179 ? -6.665 -7.756 10.382 1.00 96.81 179 MET A CA 1
ATOM 1408 C C . MET A 1 179 ? -7.106 -8.429 11.686 1.00 96.81 179 MET A C 1
ATOM 1410 O O . MET A 1 179 ? -7.915 -7.862 12.417 1.00 96.81 179 MET A O 1
ATOM 1414 N N . ALA A 1 180 ? -6.566 -9.609 12.007 1.00 97.19 180 ALA A N 1
ATOM 1415 C CA . ALA A 1 180 ? -6.869 -10.310 13.253 1.00 97.19 180 ALA A CA 1
ATOM 1416 C C . ALA A 1 180 ? -6.395 -9.518 14.484 1.00 97.19 180 ALA A C 1
ATOM 1418 O O . ALA A 1 180 ? -7.153 -9.359 15.442 1.00 97.19 180 ALA A O 1
ATOM 1419 N N . VAL A 1 181 ? -5.178 -8.963 14.441 1.00 96.75 181 VAL A N 1
ATOM 1420 C CA . VAL A 1 181 ? -4.638 -8.088 15.495 1.00 96.75 181 VAL A CA 1
ATOM 1421 C C . VAL A 1 181 ? -5.514 -6.845 15.662 1.00 96.75 181 VAL A C 1
ATOM 1423 O O . VAL A 1 181 ? -5.913 -6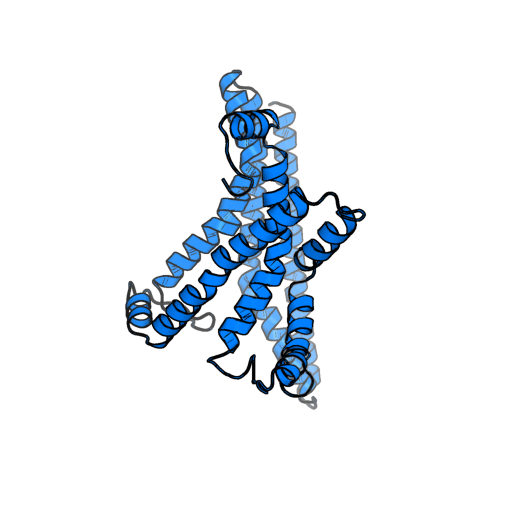.518 16.778 1.00 96.75 181 VAL A O 1
ATOM 1426 N N . SER A 1 182 ? -5.881 -6.182 14.566 1.00 96.50 182 SER A N 1
ATOM 1427 C CA . SER A 1 182 ? -6.756 -5.007 14.568 1.00 96.50 182 SER A CA 1
ATOM 1428 C C . SER A 1 182 ? -8.144 -5.288 15.109 1.00 96.50 182 SER A C 1
ATOM 1430 O O . SER A 1 182 ? -8.674 -4.471 15.859 1.00 96.50 182 SER A O 1
ATOM 1432 N N . LEU A 1 183 ? -8.737 -6.426 14.752 1.00 95.81 183 LEU A N 1
ATOM 1433 C CA . LEU A 1 183 ? -10.021 -6.851 15.294 1.00 95.81 183 LEU A CA 1
ATOM 1434 C C . LEU A 1 183 ? -9.907 -7.127 16.796 1.00 95.81 183 LEU A C 1
ATOM 1436 O O . LEU A 1 183 ? -10.760 -6.681 17.557 1.00 95.81 183 LEU A O 1
ATOM 1440 N N . GLY A 1 184 ? -8.834 -7.789 17.239 1.00 94.12 184 GLY A N 1
ATOM 1441 C CA . GLY A 1 184 ? -8.548 -7.999 18.659 1.00 94.12 184 GLY A CA 1
ATOM 1442 C C . GLY A 1 184 ? -8.445 -6.682 19.433 1.00 94.12 184 GLY A C 1
ATOM 1443 O O . GLY A 1 184 ? -9.099 -6.517 20.464 1.00 94.12 184 GLY A O 1
ATOM 1444 N N . LEU A 1 185 ? -7.702 -5.707 18.899 1.00 92.94 185 LEU A N 1
ATOM 1445 C CA . LEU A 1 185 ? -7.615 -4.356 19.463 1.00 92.94 185 LEU A CA 1
ATOM 1446 C C . LEU A 1 185 ? -8.977 -3.650 19.467 1.00 92.94 185 LEU A C 1
ATOM 1448 O O . LEU A 1 185 ? -9.343 -3.021 20.460 1.00 92.94 185 LEU A O 1
ATOM 1452 N N . ALA A 1 186 ? -9.753 -3.771 18.389 1.00 93.50 186 ALA A N 1
ATOM 1453 C CA . ALA A 1 186 ? -11.073 -3.162 18.289 1.00 93.50 186 ALA A CA 1
ATOM 1454 C C . ALA A 1 186 ? -12.043 -3.758 19.315 1.00 93.50 186 ALA A C 1
ATOM 1456 O O . ALA A 1 186 ? -12.730 -3.004 19.994 1.00 93.50 186 ALA A O 1
ATOM 1457 N N . LEU A 1 187 ? -12.066 -5.081 19.496 1.00 91.81 187 LEU A N 1
ATOM 1458 C CA . LEU A 1 187 ? -12.883 -5.754 20.511 1.00 91.81 187 LEU A CA 1
ATOM 1459 C C . LEU A 1 187 ? -12.477 -5.345 21.931 1.00 91.81 187 LEU A C 1
ATOM 1461 O O . LEU A 1 187 ? -13.352 -5.050 22.750 1.00 91.81 187 LEU A O 1
ATOM 1465 N N . LEU A 1 188 ? -11.167 -5.273 22.204 1.00 89.25 188 LEU A N 1
ATOM 1466 C CA . LEU A 1 188 ? -10.629 -4.803 23.481 1.00 89.25 188 LEU A CA 1
ATOM 1467 C C . LEU A 1 188 ? -11.125 -3.382 23.777 1.00 89.25 188 LEU A C 1
ATOM 1469 O O . LEU A 1 188 ? -11.706 -3.135 24.830 1.00 89.25 188 LEU A O 1
ATOM 1473 N N . LEU A 1 189 ? -10.960 -2.457 22.829 1.00 88.12 189 LEU A N 1
ATOM 1474 C CA . LEU A 1 189 ? -11.351 -1.057 22.999 1.00 88.12 189 LEU A CA 1
ATOM 1475 C C . LEU A 1 189 ? -12.862 -0.818 22.899 1.00 88.12 189 LEU A C 1
ATOM 1477 O O . LEU A 1 189 ? -13.334 0.209 23.378 1.00 88.12 189 LEU A O 1
ATOM 1481 N N . ASN A 1 190 ? -13.626 -1.718 22.281 1.00 86.44 190 ASN A N 1
ATOM 1482 C CA . ASN A 1 190 ? -15.083 -1.612 22.211 1.00 86.44 190 ASN A CA 1
ATOM 1483 C C . ASN A 1 190 ? -15.736 -1.994 23.544 1.00 86.44 190 ASN A C 1
ATOM 1485 O O . ASN A 1 190 ? -16.695 -1.359 23.971 1.00 86.44 190 ASN A O 1
ATOM 1489 N N . ARG A 1 191 ? -15.208 -3.025 24.215 1.00 74.12 191 ARG A N 1
ATOM 1490 C CA . ARG A 1 191 ? -15.750 -3.533 25.487 1.00 74.12 191 ARG A CA 1
ATOM 1491 C C . ARG A 1 191 ? -15.243 -2.766 26.702 1.00 74.12 191 ARG A C 1
ATOM 1493 O O . ARG A 1 191 ? -15.912 -2.722 27.734 1.00 74.12 191 ARG A O 1
ATOM 1500 N N . ALA A 1 192 ? -14.050 -2.193 26.609 1.00 65.94 192 ALA A N 1
ATOM 1501 C CA . ALA A 1 192 ? -13.396 -1.592 27.750 1.00 65.94 192 ALA A CA 1
ATOM 1502 C C . ALA A 1 192 ? -14.022 -0.237 28.127 1.00 65.94 192 ALA A C 1
ATOM 1504 O O . ALA A 1 192 ? -13.890 0.754 27.411 1.00 65.94 192 ALA A O 1
ATOM 1505 N N . LYS A 1 193 ? -14.632 -0.158 29.318 1.00 65.62 193 LYS A N 1
ATOM 1506 C CA . LYS A 1 193 ? -14.991 1.109 29.984 1.00 65.62 193 LYS A CA 1
ATOM 1507 C C . LYS A 1 193 ? -13.749 1.757 30.618 1.00 65.62 193 LYS A C 1
ATOM 1509 O O . LYS A 1 193 ? -13.731 2.044 31.811 1.00 65.62 193 LYS A O 1
ATOM 1514 N N . LEU A 1 194 ? -12.674 1.911 29.843 1.00 69.44 194 LEU A N 1
ATOM 1515 C CA . LEU A 1 194 ? -11.419 2.476 30.338 1.00 69.44 194 LEU A CA 1
ATOM 1516 C C . LEU A 1 194 ? -11.473 4.010 30.303 1.00 69.44 194 LEU A C 1
ATOM 1518 O O . LEU A 1 194 ? -11.758 4.583 29.243 1.00 69.44 194 LEU A O 1
ATOM 1522 N N . PRO A 1 195 ? -11.151 4.702 31.410 1.00 69.00 195 PRO A N 1
ATOM 1523 C CA . PRO A 1 195 ? -10.871 6.130 31.345 1.00 69.00 195 PRO A CA 1
ATOM 1524 C C . PRO A 1 195 ? -9.654 6.358 30.430 1.00 69.00 195 PRO A C 1
ATOM 1526 O O . PRO A 1 195 ? -8.643 5.671 30.549 1.00 69.00 195 PRO A O 1
ATOM 1529 N N . GLY A 1 196 ? -9.756 7.293 29.478 1.00 79.44 196 GLY A N 1
ATOM 1530 C CA . GLY A 1 196 ? -8.672 7.593 28.526 1.00 79.44 196 GLY A CA 1
ATOM 1531 C C . GLY A 1 196 ? -8.709 6.821 27.198 1.00 79.44 196 GLY A C 1
ATOM 1532 O O . GLY A 1 196 ? -7.754 6.891 26.427 1.00 79.44 196 GLY A O 1
ATOM 1533 N N . LEU A 1 197 ? -9.815 6.141 26.876 1.00 82.00 197 LEU A N 1
ATOM 1534 C CA . LEU A 1 197 ? -9.987 5.382 25.628 1.00 82.00 197 LEU A CA 1
ATOM 1535 C C . LEU A 1 197 ? -9.665 6.190 24.352 1.00 82.00 197 LEU A C 1
ATOM 1537 O O . LEU A 1 197 ? -9.113 5.650 23.396 1.00 82.00 197 LEU A O 1
ATOM 1541 N N . GLY A 1 198 ? -9.981 7.489 24.343 1.00 83.25 198 GLY A N 1
ATOM 1542 C CA . GLY A 1 198 ? -9.645 8.388 23.235 1.00 83.25 198 GLY A CA 1
ATOM 1543 C C . GLY A 1 198 ? -8.136 8.514 23.005 1.00 83.25 198 GLY A C 1
ATOM 1544 O O . GLY A 1 198 ? -7.692 8.466 21.864 1.00 83.25 198 GLY A O 1
ATOM 1545 N N . ILE A 1 199 ? -7.341 8.588 24.077 1.00 89.25 199 ILE A N 1
ATOM 1546 C CA . ILE A 1 199 ? -5.875 8.683 23.996 1.00 89.25 199 ILE A CA 1
ATOM 1547 C C . ILE A 1 199 ? -5.294 7.383 23.438 1.00 89.25 199 ILE A C 1
ATOM 1549 O O . ILE A 1 199 ? -4.464 7.427 22.535 1.00 89.25 199 ILE A O 1
ATOM 1553 N N . LEU A 1 200 ? -5.767 6.227 23.918 1.00 88.38 200 LEU A N 1
ATOM 1554 C CA . LEU A 1 200 ? -5.323 4.924 23.413 1.00 88.38 200 LEU A CA 1
ATOM 1555 C C . LEU A 1 200 ? -5.611 4.769 21.916 1.00 88.38 200 LEU A C 1
ATOM 1557 O O . LEU A 1 200 ? -4.721 4.381 21.162 1.00 88.38 200 LEU A O 1
ATOM 1561 N N . ARG A 1 201 ? -6.821 5.133 21.467 1.00 88.50 201 ARG A N 1
ATOM 1562 C CA . ARG A 1 201 ? -7.180 5.126 20.039 1.00 88.50 201 ARG A CA 1
ATOM 1563 C C . ARG A 1 201 ? -6.225 5.998 19.224 1.00 88.50 201 ARG A C 1
ATOM 1565 O O . ARG A 1 201 ? -5.754 5.551 18.183 1.00 88.50 201 ARG A O 1
ATOM 1572 N N . THR A 1 202 ? -5.901 7.195 19.713 1.00 90.12 202 THR A N 1
ATOM 1573 C CA . THR A 1 202 ? -4.952 8.098 19.050 1.00 90.12 202 THR A CA 1
ATOM 1574 C C . THR A 1 202 ? -3.551 7.499 18.977 1.00 90.12 202 THR A C 1
ATOM 1576 O O . THR A 1 202 ? -2.962 7.516 17.904 1.00 90.12 202 THR A O 1
ATOM 1579 N N . ILE A 1 203 ? -3.026 6.931 20.069 1.00 92.12 203 ILE A N 1
ATOM 1580 C CA . ILE A 1 203 ? -1.687 6.317 20.097 1.00 92.12 203 ILE A CA 1
ATOM 1581 C C . ILE A 1 203 ? -1.590 5.172 19.087 1.00 92.12 203 ILE A C 1
ATOM 1583 O O . ILE A 1 203 ? -0.635 5.124 18.318 1.00 92.12 203 ILE A O 1
ATOM 1587 N N . PHE A 1 204 ? -2.580 4.275 19.056 1.00 90.44 204 PHE A N 1
ATOM 1588 C CA . PHE A 1 204 ? -2.577 3.157 18.112 1.00 90.44 204 PHE A CA 1
ATOM 1589 C C . PHE A 1 204 ? -2.764 3.604 16.662 1.00 90.44 204 PHE A C 1
ATOM 1591 O O . PHE A 1 204 ? -2.240 2.952 15.770 1.00 90.44 204 PHE A O 1
ATOM 1598 N N . TYR A 1 205 ? -3.483 4.702 16.419 1.00 91.12 205 TYR A N 1
ATOM 1599 C CA . TYR A 1 205 ? -3.722 5.248 15.081 1.00 91.12 205 TYR A CA 1
ATOM 1600 C C . TYR A 1 205 ? -2.571 6.119 14.547 1.00 91.12 205 TYR A C 1
ATOM 1602 O O . TYR A 1 205 ? -2.398 6.250 13.337 1.00 91.12 205 TYR A O 1
ATOM 1610 N N . LEU A 1 206 ? -1.761 6.701 15.434 1.00 93.00 206 LEU A N 1
ATOM 1611 C CA . LEU A 1 206 ? -0.665 7.613 15.094 1.00 93.00 206 LEU A CA 1
ATOM 1612 C C . LEU A 1 206 ? 0.340 7.049 14.065 1.00 93.00 206 LEU A C 1
ATOM 1614 O O . LEU A 1 206 ? 0.726 7.793 13.157 1.00 93.00 206 LEU A O 1
ATOM 1618 N N . PRO A 1 207 ? 0.728 5.759 14.109 1.00 88.56 207 PRO A N 1
ATOM 1619 C CA . PRO A 1 207 ? 1.573 5.158 13.081 1.00 88.56 207 PRO A CA 1
ATOM 1620 C C . PRO A 1 207 ? 0.990 5.267 11.671 1.00 88.56 207 PRO A C 1
ATOM 1622 O O . PRO A 1 207 ? 1.724 5.533 10.725 1.00 88.56 207 PRO A O 1
ATOM 1625 N N . SER A 1 208 ? -0.327 5.115 11.521 1.00 88.69 208 SER A N 1
ATOM 1626 C CA . SER A 1 208 ? -0.990 5.055 10.215 1.00 88.69 208 SER A CA 1
ATOM 1627 C C . SER A 1 208 ? -1.060 6.406 9.494 1.00 88.69 208 SER A C 1
ATOM 1629 O O . SER A 1 208 ? -1.263 6.440 8.284 1.00 88.69 208 SER A O 1
ATOM 1631 N N . ILE A 1 209 ? -0.891 7.516 10.218 1.00 90.19 209 ILE A N 1
ATOM 1632 C CA . ILE A 1 209 ? -0.862 8.879 9.657 1.00 90.19 209 ILE A CA 1
ATOM 1633 C C . ILE A 1 209 ? 0.554 9.457 9.551 1.00 90.19 209 ILE A C 1
ATOM 1635 O O . ILE A 1 209 ? 0.731 10.584 9.089 1.00 90.19 209 ILE A O 1
ATOM 1639 N N . THR A 1 210 ? 1.566 8.704 9.985 1.00 90.06 210 THR A N 1
ATOM 1640 C CA . THR A 1 210 ? 2.970 9.117 9.929 1.00 90.06 210 THR A CA 1
ATOM 1641 C C . THR A 1 210 ? 3.572 8.795 8.555 1.00 90.06 210 THR A C 1
ATOM 1643 O O . THR A 1 210 ? 3.172 7.839 7.895 1.00 90.06 210 THR A O 1
ATOM 1646 N N . SER A 1 211 ? 4.559 9.584 8.109 1.00 90.06 211 SER A N 1
ATOM 1647 C CA . SER A 1 211 ? 5.281 9.316 6.856 1.00 90.06 211 SER A CA 1
ATOM 1648 C C . SER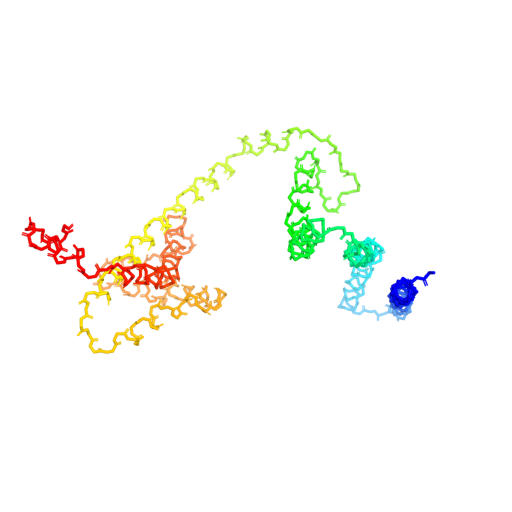 A 1 211 ? 5.940 7.936 6.872 1.00 90.06 211 SER A C 1
ATOM 1650 O O . SER A 1 211 ? 6.706 7.618 7.784 1.00 90.06 211 SER A O 1
ATOM 1652 N N . PHE A 1 212 ? 5.714 7.151 5.816 1.00 87.19 212 PHE A N 1
ATOM 1653 C CA . PHE A 1 212 ? 6.292 5.813 5.678 1.00 87.19 212 PHE A CA 1
ATOM 1654 C C . PHE A 1 212 ? 7.828 5.826 5.743 1.00 87.19 212 PHE A C 1
ATOM 1656 O O . PHE A 1 212 ? 8.432 4.935 6.335 1.00 87.19 212 PHE A O 1
ATOM 1663 N N . VAL A 1 213 ? 8.465 6.880 5.216 1.00 91.06 213 VAL A N 1
ATOM 1664 C CA . VAL A 1 213 ? 9.926 7.055 5.280 1.00 91.06 213 VAL A CA 1
ATOM 1665 C C . VAL A 1 213 ? 10.401 7.221 6.725 1.00 91.06 213 VAL A C 1
ATOM 1667 O O . VAL A 1 213 ? 11.382 6.602 7.126 1.00 91.06 213 VAL A O 1
ATOM 1670 N N . ALA A 1 214 ? 9.692 8.016 7.531 1.00 91.88 214 ALA A N 1
ATOM 1671 C CA . ALA A 1 214 ? 10.045 8.217 8.936 1.00 91.88 214 ALA A CA 1
ATOM 1672 C C . ALA A 1 214 ? 9.893 6.918 9.742 1.00 91.88 214 ALA A C 1
ATOM 1674 O O . ALA A 1 214 ? 10.765 6.575 10.537 1.00 91.88 214 ALA A O 1
ATOM 1675 N N . ILE A 1 215 ? 8.820 6.164 9.484 1.00 92.75 215 ILE A N 1
ATOM 1676 C CA . ILE A 1 215 ? 8.591 4.849 10.092 1.00 92.75 215 ILE A CA 1
ATOM 1677 C C . ILE A 1 215 ? 9.745 3.899 9.758 1.00 92.75 215 ILE A C 1
ATOM 1679 O O . ILE A 1 215 ? 10.283 3.263 10.662 1.00 92.75 215 ILE A O 1
ATOM 1683 N N . ALA A 1 216 ? 10.166 3.840 8.492 1.00 91.19 216 ALA A N 1
ATOM 1684 C CA . ALA A 1 216 ? 11.262 2.975 8.065 1.00 91.19 216 ALA A CA 1
ATOM 1685 C C . ALA A 1 216 ? 12.574 3.279 8.810 1.00 91.19 216 ALA A C 1
ATOM 1687 O O . ALA A 1 216 ? 13.241 2.351 9.258 1.00 91.19 216 ALA A O 1
ATOM 1688 N N . ILE A 1 217 ? 12.908 4.559 9.014 1.00 93.62 217 ILE A N 1
ATOM 1689 C CA . ILE A 1 217 ? 14.111 4.971 9.760 1.00 93.62 217 ILE A CA 1
ATOM 1690 C C . ILE A 1 217 ? 14.035 4.520 11.226 1.00 93.62 217 ILE A C 1
ATOM 1692 O O . ILE A 1 217 ? 14.996 3.962 11.755 1.00 93.62 217 ILE A O 1
ATOM 1696 N N . VAL A 1 218 ? 12.886 4.715 11.882 1.00 94.06 218 VAL A N 1
ATOM 1697 C CA . VAL A 1 218 ? 12.684 4.287 13.277 1.00 94.06 218 VAL A CA 1
ATOM 1698 C C . VAL A 1 218 ? 12.826 2.771 13.404 1.00 94.06 218 VAL A C 1
ATOM 1700 O O . VAL A 1 218 ? 13.534 2.285 14.286 1.00 94.06 218 VAL A O 1
ATOM 1703 N N . TRP A 1 219 ? 12.205 2.009 12.504 1.00 95.12 219 TRP A N 1
ATOM 1704 C CA . TRP A 1 219 ? 12.307 0.551 12.516 1.00 95.12 219 TRP A CA 1
ATOM 1705 C C . TRP A 1 219 ? 13.708 0.051 12.158 1.00 95.12 219 TRP A C 1
ATOM 1707 O O . TRP A 1 219 ? 14.154 -0.935 12.737 1.00 95.12 219 TRP A O 1
ATOM 1717 N N . GLN A 1 220 ? 14.447 0.749 11.294 1.00 93.19 220 GLN A N 1
ATOM 1718 C CA . GLN A 1 220 ? 15.854 0.449 11.025 1.00 93.19 220 GLN A CA 1
ATOM 1719 C C . GLN A 1 220 ? 16.716 0.581 12.290 1.00 93.19 220 GLN A C 1
ATOM 1721 O O . GLN A 1 220 ? 17.605 -0.239 12.507 1.00 93.19 220 GLN A O 1
ATOM 1726 N N . TRP A 1 221 ? 16.441 1.569 13.148 1.00 94.06 221 TRP A N 1
ATOM 1727 C CA . TRP A 1 221 ? 17.106 1.695 14.450 1.00 94.06 221 TRP A CA 1
ATOM 1728 C C . TRP A 1 221 ? 16.676 0.598 15.427 1.00 94.06 221 TRP A C 1
ATOM 1730 O O . TRP A 1 221 ? 17.523 0.014 16.097 1.00 94.06 221 TRP A O 1
ATOM 1740 N N . ILE A 1 222 ? 15.382 0.270 15.485 1.00 95.19 222 ILE A N 1
ATOM 1741 C CA . ILE A 1 222 ? 14.859 -0.815 16.337 1.00 95.19 222 ILE A CA 1
ATOM 1742 C C . ILE A 1 222 ? 15.486 -2.167 15.967 1.00 95.19 222 ILE A C 1
ATOM 1744 O O . ILE A 1 222 ? 15.805 -2.957 16.858 1.00 95.19 222 ILE A O 1
ATOM 1748 N N . TYR A 1 223 ? 15.673 -2.415 14.670 1.00 95.50 223 TYR A N 1
ATOM 1749 C CA . TYR A 1 223 ? 16.249 -3.637 14.111 1.00 95.50 223 TYR A CA 1
ATOM 1750 C C . TYR A 1 223 ? 17.776 -3.636 14.015 1.00 95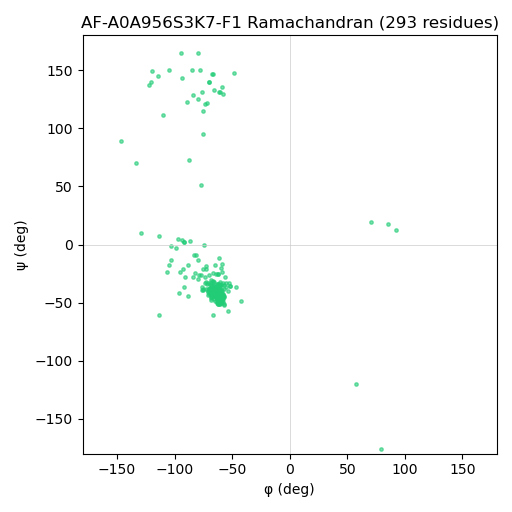.50 223 TYR A C 1
ATOM 1752 O O . TYR A 1 223 ? 18.345 -4.602 13.501 1.00 95.50 223 TYR A O 1
ATOM 1760 N N . ASN A 1 224 ? 18.450 -2.587 14.490 1.00 93.44 224 ASN A N 1
ATOM 1761 C CA . ASN A 1 224 ? 19.905 -2.545 14.472 1.00 93.44 224 ASN A CA 1
ATOM 1762 C C . ASN A 1 224 ? 20.486 -3.716 15.300 1.00 93.44 224 ASN A C 1
ATOM 1764 O O . ASN A 1 224 ? 20.045 -3.932 16.432 1.00 93.44 224 ASN A O 1
ATOM 1768 N N . PRO A 1 225 ? 21.452 -4.485 14.765 1.00 88.50 225 PRO A N 1
ATOM 1769 C CA . PRO A 1 225 ? 21.960 -5.663 15.454 1.00 88.50 225 PRO A CA 1
ATOM 1770 C C . PRO A 1 225 ? 22.730 -5.330 16.740 1.00 88.50 225 PRO A C 1
ATOM 1772 O O . PRO A 1 225 ? 22.634 -6.098 17.697 1.00 88.50 225 PRO A O 1
ATOM 1775 N N . ASP A 1 226 ? 23.418 -4.185 16.775 1.00 86.94 226 ASP A N 1
ATOM 1776 C CA . ASP A 1 226 ? 24.368 -3.804 17.825 1.00 86.94 226 ASP A CA 1
ATOM 1777 C C . ASP A 1 226 ? 23.702 -3.067 18.994 1.00 86.94 226 ASP A C 1
ATOM 1779 O O . ASP A 1 226 ? 23.986 -3.343 20.157 1.00 86.94 226 ASP A O 1
ATOM 1783 N N . PHE A 1 227 ? 22.810 -2.118 18.695 1.00 86.69 227 PHE A N 1
ATOM 1784 C CA . PHE A 1 227 ? 22.163 -1.254 19.696 1.00 86.69 227 PHE A CA 1
ATOM 1785 C C . PHE A 1 227 ? 20.633 -1.207 19.573 1.00 86.69 227 PHE A C 1
ATOM 1787 O O . PHE A 1 227 ? 19.977 -0.377 20.208 1.00 86.69 227 PHE A O 1
ATOM 1794 N N . GLY A 1 228 ? 20.041 -2.071 18.747 1.00 90.44 228 GLY A N 1
ATOM 1795 C CA . GLY A 1 228 ? 18.604 -2.071 18.500 1.00 90.44 228 GLY A CA 1
ATOM 1796 C C . GLY A 1 228 ? 17.785 -2.552 19.693 1.00 90.44 228 GLY A C 1
ATOM 1797 O O . GLY A 1 228 ? 18.100 -3.548 20.351 1.00 90.44 228 GLY A O 1
ATOM 1798 N N . LEU A 1 229 ? 16.662 -1.867 19.922 1.00 91.25 229 LEU A N 1
ATOM 1799 C CA . LEU A 1 229 ? 15.683 -2.197 20.963 1.00 91.25 229 LEU A CA 1
ATOM 1800 C C . LEU A 1 229 ? 15.174 -3.641 20.858 1.00 91.25 229 LEU A C 1
ATOM 1802 O O . LEU A 1 229 ? 14.903 -4.265 21.881 1.00 91.25 229 LEU A O 1
ATOM 1806 N N . MET A 1 230 ? 15.059 -4.181 19.640 1.00 91.00 230 MET A N 1
ATOM 1807 C CA . MET A 1 230 ? 14.547 -5.534 19.439 1.00 91.00 230 MET A CA 1
ATOM 1808 C C . MET A 1 230 ? 15.516 -6.598 19.976 1.00 91.00 230 MET A C 1
ATOM 1810 O O . MET A 1 230 ? 15.105 -7.478 20.730 1.00 91.00 230 MET A O 1
ATOM 1814 N N . ASN A 1 231 ? 16.810 -6.499 19.650 1.00 92.06 231 ASN A N 1
ATOM 1815 C CA . ASN A 1 231 ? 17.821 -7.416 20.190 1.00 92.06 231 ASN A CA 1
ATOM 1816 C C . ASN A 1 231 ? 18.027 -7.215 21.692 1.00 92.06 231 ASN A C 1
ATOM 1818 O O . ASN A 1 231 ? 18.193 -8.193 22.419 1.00 92.06 231 ASN A O 1
ATOM 1822 N N . TYR A 1 232 ? 17.945 -5.972 22.172 1.00 90.94 232 TYR A N 1
ATOM 1823 C CA . TYR A 1 232 ? 17.982 -5.696 23.604 1.00 90.94 232 TYR A CA 1
ATOM 1824 C C . TYR A 1 232 ? 16.842 -6.408 24.352 1.00 90.94 232 TYR A C 1
ATOM 1826 O O . TYR A 1 232 ? 17.097 -7.096 25.338 1.00 90.94 232 TYR A O 1
ATOM 1834 N N . ALA A 1 233 ? 15.605 -6.339 23.850 1.00 90.75 233 ALA A N 1
ATOM 1835 C CA . ALA A 1 233 ? 14.466 -7.043 24.442 1.00 90.75 233 ALA A CA 1
ATOM 1836 C C . ALA A 1 233 ? 14.619 -8.576 24.393 1.00 90.75 233 ALA A C 1
ATOM 1838 O O . ALA A 1 233 ? 14.293 -9.260 25.363 1.00 90.75 233 ALA A O 1
ATOM 1839 N N . LEU A 1 234 ? 15.149 -9.124 23.294 1.00 89.75 234 LEU A N 1
ATOM 1840 C CA . LEU A 1 234 ? 15.417 -10.561 23.180 1.00 89.75 234 LEU A CA 1
ATOM 1841 C C . LEU A 1 234 ? 16.513 -11.050 24.133 1.00 89.75 234 LEU A C 1
ATOM 1843 O O . LEU A 1 234 ? 16.421 -12.175 24.628 1.00 89.75 234 LEU A O 1
ATOM 1847 N N . SER A 1 235 ? 17.500 -10.207 24.445 1.00 90.19 235 SER A N 1
ATOM 1848 C CA . SER A 1 235 ? 18.578 -10.566 25.373 1.00 90.19 235 SER A CA 1
ATOM 1849 C C . SER A 1 235 ? 18.058 -10.915 26.774 1.00 90.19 235 SER A C 1
ATOM 1851 O O . SER A 1 235 ? 18.594 -11.810 27.423 1.00 90.19 235 SER A O 1
ATOM 1853 N N . TRP A 1 236 ? 16.957 -10.293 27.218 1.00 89.44 236 TRP A N 1
ATOM 1854 C CA . TRP A 1 236 ? 16.307 -10.610 28.497 1.00 89.44 236 TRP A CA 1
ATOM 1855 C C . TRP A 1 236 ? 15.682 -12.007 28.522 1.00 89.44 236 TRP A C 1
ATOM 1857 O O . TRP A 1 236 ? 15.528 -12.599 29.587 1.00 89.44 236 TRP A O 1
ATOM 1867 N N . LEU A 1 237 ? 15.336 -12.536 27.349 1.00 90.12 237 LEU A N 1
ATOM 1868 C CA . LEU A 1 237 ? 14.814 -13.887 27.165 1.00 90.12 237 LEU A CA 1
ATOM 1869 C C . LEU A 1 237 ? 15.931 -14.904 26.872 1.00 90.12 237 LEU A C 1
ATOM 1871 O O . LEU A 1 237 ? 15.637 -16.074 26.635 1.00 90.12 237 LEU A O 1
ATOM 1875 N N . GLY A 1 238 ? 17.200 -14.475 26.868 1.00 88.19 238 GLY A N 1
ATOM 1876 C CA . GLY A 1 238 ? 18.347 -15.312 26.509 1.00 88.19 238 GLY A CA 1
ATOM 1877 C C . GLY A 1 238 ? 18.418 -15.666 25.019 1.00 88.19 238 GLY A C 1
ATOM 1878 O O . GLY A 1 238 ? 19.068 -16.645 24.659 1.00 88.19 238 GLY A O 1
ATOM 1879 N N . LEU A 1 239 ? 17.734 -14.906 24.157 1.00 86.50 239 LEU A N 1
ATOM 1880 C CA . LEU A 1 239 ? 17.709 -15.102 22.708 1.00 86.50 239 LEU A CA 1
ATOM 1881 C C . LEU A 1 239 ? 18.565 -14.047 21.996 1.00 86.50 239 LEU A C 1
ATOM 1883 O O . LEU A 1 239 ? 18.640 -12.895 22.423 1.00 86.50 239 LEU A O 1
ATOM 1887 N N . GLY A 1 240 ? 19.130 -14.419 20.847 1.00 74.19 240 GLY A N 1
ATOM 1888 C CA . GLY A 1 240 ? 19.867 -13.495 19.983 1.00 74.19 240 GLY A CA 1
ATOM 1889 C C . GLY A 1 240 ? 21.305 -13.200 20.439 1.00 74.19 240 GLY A C 1
ATOM 1890 O O . GLY A 1 240 ? 21.792 -13.809 21.394 1.00 74.19 240 GLY A O 1
ATOM 1891 N N . PRO A 1 241 ? 22.011 -12.295 19.732 1.00 84.69 241 PRO A N 1
ATOM 1892 C CA . PRO A 1 241 ? 21.483 -11.308 18.777 1.00 84.69 241 PRO A CA 1
ATOM 1893 C C . PRO A 1 241 ? 21.134 -11.881 17.391 1.00 84.69 241 PRO A C 1
ATOM 1895 O O . PRO A 1 241 ? 21.765 -12.825 16.921 1.00 84.69 241 PRO A O 1
ATOM 1898 N N . TYR A 1 242 ? 20.141 -11.283 16.721 1.00 88.31 242 TYR A N 1
ATOM 1899 C CA . TYR A 1 242 ? 19.784 -11.586 15.329 1.00 88.31 242 TYR A CA 1
ATOM 1900 C C . TYR A 1 242 ? 20.051 -10.393 14.408 1.00 88.31 242 TYR A C 1
ATOM 1902 O O . TYR A 1 242 ? 19.823 -9.237 14.771 1.00 88.31 242 TYR A O 1
ATOM 1910 N N . GLU A 1 243 ? 20.470 -10.678 13.177 1.00 92.38 243 GLU A N 1
ATOM 1911 C CA . GLU A 1 243 ? 20.614 -9.686 12.110 1.00 92.38 243 GLU A CA 1
ATOM 1912 C C . GLU A 1 243 ? 19.298 -9.513 11.342 1.00 92.38 243 GLU A C 1
ATOM 1914 O O . GLU A 1 243 ? 19.158 -9.948 10.200 1.00 92.38 243 GLU A O 1
ATOM 1919 N N . TRP A 1 244 ? 18.322 -8.868 11.978 1.00 92.31 244 TRP A N 1
ATOM 1920 C CA . TRP A 1 244 ? 16.941 -8.736 11.502 1.00 92.31 244 TRP A CA 1
ATOM 1921 C C . TRP A 1 244 ? 16.795 -8.427 10.010 1.00 92.31 244 TRP A C 1
ATOM 1923 O O . TRP A 1 244 ? 16.042 -9.119 9.334 1.00 92.31 244 TRP A O 1
ATOM 1933 N N . LEU A 1 245 ? 17.531 -7.435 9.498 1.00 92.38 245 LEU A N 1
ATOM 1934 C CA . LEU A 1 245 ? 17.428 -6.980 8.106 1.00 92.38 245 LEU A CA 1
ATOM 1935 C C . LEU A 1 245 ? 18.456 -7.611 7.155 1.00 92.38 245 LEU A C 1
ATOM 1937 O O . LEU A 1 245 ? 18.202 -7.651 5.954 1.00 92.38 245 LEU A O 1
ATOM 1941 N N . HIS A 1 246 ? 19.598 -8.086 7.663 1.00 91.62 246 HIS A N 1
ATOM 1942 C CA . HIS A 1 246 ? 20.677 -8.631 6.824 1.00 91.62 246 HIS A CA 1
ATOM 1943 C C . HIS A 1 246 ? 20.578 -10.148 6.641 1.00 91.62 246 HIS A C 1
ATOM 1945 O O . HIS A 1 246 ? 21.102 -10.685 5.667 1.00 91.62 246 HIS A O 1
ATOM 1951 N N . ASN A 1 247 ? 19.866 -10.846 7.528 1.00 92.50 247 ASN A N 1
ATOM 1952 C CA . ASN A 1 247 ? 19.634 -12.276 7.408 1.00 92.50 247 ASN A CA 1
ATOM 1953 C C . ASN A 1 247 ? 18.355 -12.554 6.586 1.00 92.50 247 ASN A C 1
ATOM 1955 O O . ASN A 1 247 ? 17.264 -12.139 6.993 1.00 92.50 247 ASN A O 1
ATOM 1959 N N . PRO A 1 248 ? 18.439 -13.311 5.472 1.00 87.62 248 PRO A N 1
ATOM 1960 C CA . PRO A 1 248 ? 17.278 -13.655 4.646 1.00 87.62 248 PRO A CA 1
ATOM 1961 C C . PRO A 1 248 ? 16.143 -14.366 5.401 1.00 87.62 248 PRO A C 1
ATOM 1963 O O . PRO A 1 248 ? 14.981 -14.243 5.020 1.00 87.62 248 PRO A O 1
ATOM 1966 N N . GLY A 1 249 ? 16.458 -15.095 6.476 1.00 87.56 249 GLY A N 1
ATOM 1967 C CA . GLY A 1 249 ? 15.483 -15.808 7.301 1.00 87.56 249 GLY A CA 1
ATOM 1968 C C . GLY A 1 249 ? 14.642 -14.899 8.202 1.00 87.56 249 GLY A C 1
ATOM 1969 O O . GLY A 1 249 ? 13.499 -15.238 8.503 1.00 87.56 249 GLY A O 1
ATOM 1970 N N . THR A 1 250 ? 15.167 -13.740 8.611 1.00 92.25 250 THR A N 1
ATOM 1971 C CA . THR A 1 250 ? 14.466 -12.792 9.498 1.00 92.25 250 THR A CA 1
ATOM 1972 C C . THR A 1 250 ? 13.967 -11.547 8.774 1.00 92.25 250 THR A C 1
ATOM 1974 O O . THR A 1 250 ? 12.985 -10.958 9.219 1.00 92.25 250 THR A O 1
ATOM 1977 N N . ALA A 1 251 ? 14.567 -11.178 7.638 1.00 94.50 251 ALA A N 1
ATOM 1978 C CA . ALA A 1 251 ? 14.248 -9.943 6.921 1.00 94.50 251 ALA A CA 1
ATOM 1979 C C . ALA A 1 251 ? 12.769 -9.848 6.528 1.00 94.50 251 ALA A C 1
ATOM 1981 O O . ALA A 1 251 ? 12.126 -8.822 6.754 1.00 94.50 251 ALA A O 1
ATOM 1982 N N . LEU A 1 252 ? 12.198 -10.935 6.001 1.00 94.44 252 LEU A N 1
ATOM 1983 C CA . LEU A 1 252 ? 10.784 -10.960 5.629 1.00 94.44 252 LEU A CA 1
ATOM 1984 C C . LEU A 1 252 ? 9.881 -10.755 6.852 1.00 94.44 252 LEU A C 1
ATOM 1986 O O . LEU A 1 252 ? 8.960 -9.940 6.810 1.00 94.44 252 LEU A O 1
ATOM 1990 N N . LEU A 1 253 ? 10.183 -11.444 7.958 1.00 94.56 253 LEU A N 1
ATOM 1991 C CA . LEU A 1 253 ? 9.443 -11.314 9.211 1.00 94.56 253 LEU A CA 1
ATOM 1992 C C . LEU A 1 253 ? 9.527 -9.883 9.759 1.00 94.56 253 LEU A C 1
ATOM 1994 O O . LEU A 1 253 ? 8.508 -9.323 10.155 1.00 94.56 253 LEU A O 1
ATOM 1998 N N . SER A 1 254 ? 10.705 -9.259 9.720 1.00 95.38 254 SER A N 1
ATOM 1999 C CA . SER A 1 254 ? 10.905 -7.868 10.135 1.00 95.38 254 SER A CA 1
ATOM 2000 C C . SER A 1 254 ? 10.020 -6.892 9.359 1.00 95.38 254 SER A C 1
ATOM 2002 O O . SER A 1 254 ? 9.397 -6.004 9.951 1.00 95.38 254 SER A O 1
ATOM 2004 N N . LEU A 1 255 ? 9.911 -7.072 8.041 1.00 95.25 255 LEU A N 1
ATOM 2005 C CA . LEU A 1 255 ? 9.034 -6.250 7.207 1.00 95.25 255 LEU A CA 1
ATOM 2006 C C . LEU A 1 255 ? 7.552 -6.498 7.517 1.00 95.25 255 LEU A C 1
ATOM 2008 O O . LEU A 1 255 ? 6.771 -5.547 7.552 1.00 95.25 255 LEU A O 1
ATOM 2012 N N . MET A 1 256 ? 7.159 -7.750 7.766 1.00 96.25 256 MET A N 1
ATOM 2013 C CA . MET A 1 256 ? 5.780 -8.103 8.123 1.00 96.25 256 MET A CA 1
ATOM 2014 C C . MET A 1 256 ? 5.372 -7.523 9.481 1.00 96.25 256 MET A C 1
ATOM 2016 O O . MET A 1 256 ? 4.279 -6.975 9.595 1.00 96.25 256 MET A O 1
ATOM 2020 N N . LEU A 1 257 ? 6.241 -7.591 10.495 1.00 95.94 257 LEU A N 1
ATOM 2021 C CA . LEU A 1 257 ? 5.985 -7.026 11.825 1.00 95.94 257 LEU A CA 1
ATOM 2022 C C . LEU A 1 257 ? 5.777 -5.510 11.765 1.00 95.94 257 LEU A C 1
ATOM 2024 O O . LEU A 1 257 ? 4.815 -4.996 12.337 1.00 95.94 257 LEU A O 1
ATOM 2028 N N . MET A 1 258 ? 6.633 -4.809 11.016 1.00 95.38 258 MET A N 1
ATOM 2029 C CA . MET A 1 258 ? 6.473 -3.377 10.776 1.00 95.38 258 MET A CA 1
ATOM 2030 C C . MET A 1 258 ? 5.145 -3.089 10.064 1.00 95.38 258 MET A C 1
ATOM 2032 O O . MET A 1 258 ? 4.387 -2.228 10.506 1.00 95.38 258 MET A O 1
ATOM 2036 N N . ALA A 1 259 ? 4.833 -3.823 8.991 1.00 94.25 259 ALA A N 1
ATOM 2037 C CA . ALA A 1 259 ? 3.603 -3.627 8.226 1.00 94.25 259 ALA A CA 1
ATOM 2038 C C . ALA A 1 259 ? 2.342 -3.852 9.076 1.00 94.25 259 ALA A C 1
ATOM 2040 O O . ALA A 1 259 ? 1.426 -3.030 9.033 1.00 94.25 259 ALA A O 1
ATOM 2041 N N . ILE A 1 260 ? 2.317 -4.914 9.891 1.00 96.06 260 ILE A N 1
ATOM 2042 C CA . ILE A 1 260 ? 1.231 -5.191 10.841 1.00 96.06 260 ILE A CA 1
ATOM 2043 C C . ILE A 1 260 ? 1.073 -4.020 11.805 1.00 96.06 260 ILE A C 1
ATOM 2045 O O . ILE A 1 260 ? -0.034 -3.519 11.960 1.00 96.06 260 ILE A O 1
ATOM 2049 N N . TRP A 1 261 ? 2.161 -3.546 12.412 1.00 95.38 261 TRP A N 1
ATOM 2050 C CA . TRP A 1 261 ? 2.111 -2.440 13.367 1.00 95.38 261 TRP A CA 1
ATOM 2051 C C . TRP A 1 261 ? 1.565 -1.142 12.751 1.00 95.38 261 TRP A C 1
ATOM 2053 O O . TRP A 1 261 ? 0.711 -0.494 13.355 1.00 95.38 261 TRP A O 1
ATOM 2063 N N . VAL A 1 262 ? 1.988 -0.787 11.532 1.00 92.69 262 VAL A N 1
ATOM 2064 C CA . VAL A 1 262 ? 1.505 0.419 10.829 1.00 92.69 262 VAL A CA 1
ATOM 2065 C C . VAL A 1 262 ? 0.020 0.317 10.480 1.00 92.69 262 VAL A C 1
ATOM 2067 O O . VAL A 1 262 ? -0.730 1.282 10.638 1.00 92.69 262 VAL A O 1
ATOM 2070 N N . GLN A 1 263 ? -0.409 -0.845 9.993 1.00 92.38 263 GLN A N 1
ATOM 2071 C CA . GLN A 1 263 ? -1.777 -1.078 9.530 1.00 92.38 263 GLN A CA 1
ATOM 2072 C C . GLN A 1 263 ? -2.756 -1.308 10.688 1.00 92.38 263 GLN A C 1
ATOM 2074 O O . GLN A 1 263 ? -3.951 -1.022 10.549 1.00 92.38 263 GLN A O 1
ATOM 2079 N N . ALA A 1 264 ? -2.257 -1.797 11.830 1.00 94.06 264 ALA A N 1
ATOM 2080 C CA . ALA A 1 264 ? -3.080 -2.255 12.938 1.00 94.06 264 ALA A CA 1
ATOM 2081 C C . ALA A 1 264 ? -4.028 -1.161 13.449 1.00 94.06 264 ALA A C 1
ATOM 2083 O O . ALA A 1 264 ? -5.219 -1.413 13.649 1.00 94.06 264 ALA A O 1
ATOM 2084 N N . GLY A 1 265 ? -3.507 0.058 13.612 1.00 91.44 265 GLY A N 1
ATOM 2085 C CA . GLY A 1 265 ? -4.246 1.222 14.096 1.00 91.44 265 GLY A CA 1
ATOM 2086 C C . GLY A 1 265 ? -5.386 1.654 13.184 1.00 91.44 265 GLY A C 1
ATOM 2087 O O . GLY A 1 265 ? -6.520 1.816 13.633 1.00 91.44 265 GLY A O 1
ATOM 2088 N N . TYR A 1 266 ? -5.098 1.814 11.893 1.00 92.81 266 TYR A N 1
ATOM 2089 C CA . TYR A 1 266 ? -6.091 2.205 10.894 1.00 92.81 266 TYR A CA 1
ATOM 2090 C C . TYR A 1 266 ? -7.241 1.195 10.800 1.00 92.81 266 TYR A C 1
ATOM 2092 O O . TYR A 1 266 ? -8.412 1.560 10.921 1.00 92.81 266 TYR A O 1
ATOM 2100 N N . GLN A 1 267 ? -6.917 -0.092 10.657 1.00 95.38 267 GLN A N 1
ATOM 2101 C CA . GLN A 1 267 ? -7.919 -1.155 10.539 1.00 95.38 267 GLN A CA 1
ATOM 2102 C C . GLN A 1 267 ? -8.732 -1.321 11.831 1.00 95.38 267 GLN A C 1
ATOM 2104 O O . GLN A 1 267 ? -9.939 -1.549 11.773 1.00 95.38 267 GLN A O 1
ATOM 2109 N N . MET A 1 268 ? -8.110 -1.137 13.001 1.00 95.38 268 MET A N 1
ATOM 2110 C CA . MET A 1 268 ? -8.803 -1.137 14.292 1.00 95.38 268 MET A CA 1
ATOM 2111 C C . MET A 1 268 ? -9.894 -0.062 14.341 1.00 95.38 268 MET A C 1
ATOM 2113 O O . MET A 1 268 ? -10.997 -0.351 14.798 1.00 95.38 268 MET A O 1
ATOM 2117 N N . VAL A 1 269 ? -9.624 1.162 13.868 1.00 92.38 269 VAL A N 1
ATOM 2118 C CA . VAL A 1 269 ? -10.624 2.247 13.850 1.00 92.38 269 VAL A CA 1
ATOM 2119 C C . VAL A 1 269 ? -11.810 1.892 12.952 1.00 92.38 269 VAL A C 1
ATOM 2121 O O . VAL A 1 269 ? -12.954 2.124 13.342 1.00 92.38 269 VAL A O 1
ATOM 2124 N N . ILE A 1 270 ? -11.556 1.275 11.794 1.00 93.50 270 ILE A N 1
ATOM 2125 C CA . ILE A 1 270 ? -12.617 0.800 10.894 1.00 93.50 270 ILE A CA 1
ATOM 2126 C C . ILE A 1 270 ? -13.467 -0.276 11.576 1.00 93.50 270 ILE A C 1
ATOM 2128 O O . ILE A 1 270 ? -14.692 -0.152 11.616 1.00 93.50 270 ILE A O 1
ATOM 2132 N N . PHE A 1 271 ? -12.839 -1.309 12.147 1.00 95.56 271 PHE A N 1
ATOM 2133 C CA . PHE A 1 271 ? -13.567 -2.366 12.854 1.00 95.56 271 PHE A CA 1
ATOM 2134 C C . PHE A 1 271 ? -14.363 -1.814 14.031 1.00 95.56 271 PHE A C 1
ATOM 2136 O O . PHE A 1 271 ? -15.514 -2.191 14.224 1.00 95.56 271 PHE A O 1
ATOM 2143 N N . LEU A 1 272 ? -13.787 -0.886 14.789 1.00 92.25 272 LEU A N 1
ATOM 2144 C CA . LEU A 1 272 ? -14.444 -0.254 15.922 1.00 92.25 272 LEU A CA 1
ATOM 2145 C C . LEU A 1 272 ? -15.678 0.552 15.499 1.00 92.25 272 LEU A C 1
ATOM 2147 O O . LEU A 1 272 ? -16.714 0.448 16.151 1.00 92.25 272 LEU A O 1
ATOM 2151 N N . ALA A 1 273 ? -15.593 1.308 14.401 1.00 92.06 273 ALA A N 1
ATOM 2152 C CA . ALA A 1 273 ? -16.741 2.014 13.837 1.00 92.06 273 ALA A CA 1
ATOM 2153 C C . ALA A 1 273 ? -17.833 1.034 13.373 1.00 92.06 273 ALA A C 1
ATOM 2155 O O . ALA A 1 273 ? -19.015 1.267 13.613 1.00 92.06 273 ALA A O 1
ATOM 2156 N N . GLY A 1 274 ? -17.448 -0.086 12.755 1.00 93.75 274 GLY A N 1
ATOM 2157 C CA . GLY A 1 274 ? -18.377 -1.157 12.389 1.00 93.75 274 GLY A CA 1
ATOM 2158 C C . GLY A 1 274 ? -19.078 -1.768 13.605 1.00 93.75 274 GLY A C 1
ATOM 2159 O O . GLY A 1 274 ? -20.302 -1.842 13.627 1.00 93.75 274 GLY A O 1
ATOM 2160 N N . LEU A 1 275 ? -18.317 -2.132 14.642 1.00 92.00 275 LEU A N 1
ATOM 2161 C CA . LEU A 1 275 ? -18.836 -2.715 15.884 1.00 92.00 275 LEU A CA 1
ATOM 2162 C C . LEU A 1 275 ? -19.789 -1.765 16.623 1.00 92.00 275 LEU A C 1
ATOM 2164 O O . LEU A 1 275 ? -20.799 -2.210 17.155 1.00 92.00 275 LEU A O 1
ATOM 2168 N N . GLN A 1 276 ? -19.497 -0.463 16.636 1.00 89.44 276 GLN A N 1
ATOM 2169 C CA . GLN A 1 276 ? -20.336 0.543 17.302 1.00 89.44 276 GLN A CA 1
ATOM 2170 C C . GLN A 1 276 ? -21.649 0.832 16.567 1.00 89.44 276 GLN A C 1
ATOM 2172 O O . GLN A 1 276 ? -22.591 1.317 17.186 1.00 89.44 276 GLN A O 1
ATOM 2177 N N . ASN A 1 277 ? -21.728 0.528 15.270 1.00 93.00 277 ASN A N 1
ATOM 2178 C CA . ASN A 1 277 ? -22.959 0.670 14.493 1.00 93.00 277 ASN A CA 1
ATOM 2179 C C . ASN A 1 277 ? -23.930 -0.509 14.676 1.00 93.00 277 ASN A C 1
ATOM 2181 O O . ASN A 1 277 ? -25.063 -0.431 14.199 1.00 93.00 277 ASN A O 1
ATOM 2185 N N . ILE A 1 278 ? -23.519 -1.595 15.341 1.00 92.56 278 ILE A N 1
ATOM 2186 C CA . ILE A 1 278 ? -24.389 -2.749 15.594 1.00 92.56 278 ILE A CA 1
ATOM 2187 C C . ILE A 1 278 ? -25.430 -2.361 16.660 1.00 92.56 278 ILE A C 1
ATOM 2189 O O . ILE A 1 278 ? -25.047 -1.981 17.770 1.00 92.56 278 ILE A O 1
ATOM 2193 N N . PRO A 1 279 ? -26.742 -2.457 16.368 1.00 93.56 279 PRO A N 1
ATOM 2194 C CA . PRO A 1 279 ? -27.780 -2.099 17.329 1.00 93.56 279 PRO A CA 1
ATOM 2195 C C . PRO A 1 279 ? -27.703 -2.909 18.629 1.00 93.56 279 PRO A C 1
ATOM 2197 O O . PRO A 1 279 ? -27.589 -4.134 18.601 1.00 93.56 279 PRO A O 1
ATOM 2200 N N . ALA A 1 280 ? -27.849 -2.230 19.772 1.00 89.50 280 ALA A N 1
ATOM 2201 C CA . ALA A 1 280 ? -27.742 -2.846 21.099 1.00 89.50 280 ALA A CA 1
ATOM 2202 C C . ALA A 1 280 ? -28.736 -4.002 21.328 1.00 89.50 280 ALA A C 1
ATOM 2204 O O . ALA A 1 280 ? -28.380 -4.991 21.963 1.00 89.50 280 ALA A O 1
ATOM 2205 N N . TYR A 1 281 ? -29.939 -3.925 20.744 1.00 94.25 281 TYR A N 1
ATOM 2206 C CA . TYR A 1 281 ? -30.975 -4.949 20.918 1.00 94.25 281 TYR A CA 1
ATOM 2207 C C . TYR A 1 281 ? -30.561 -6.333 20.391 1.00 94.25 281 TYR A C 1
ATOM 2209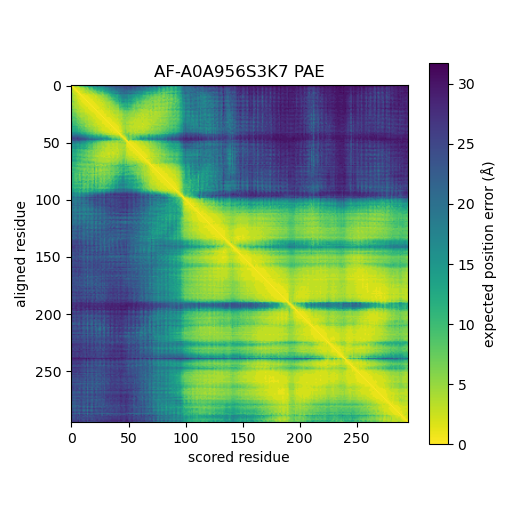 O O . TYR A 1 281 ? -31.072 -7.341 20.868 1.00 94.25 281 TYR A O 1
ATOM 2217 N N . LEU A 1 282 ? -29.630 -6.409 19.428 1.00 93.81 282 LEU A N 1
ATOM 2218 C CA . LEU A 1 282 ? -29.110 -7.692 18.942 1.00 93.81 282 LEU A CA 1
ATOM 2219 C C . LEU A 1 282 ? -28.257 -8.386 20.009 1.00 93.81 282 LEU A C 1
ATOM 2221 O O . LEU A 1 282 ? -28.338 -9.601 20.165 1.00 93.81 282 LEU A O 1
ATOM 2225 N N . TYR A 1 283 ? -27.482 -7.615 20.776 1.00 91.12 283 TYR A N 1
ATOM 2226 C CA . TYR A 1 283 ? -26.720 -8.141 21.907 1.00 91.12 283 TYR A CA 1
ATOM 2227 C C . TYR A 1 283 ? -27.638 -8.539 23.067 1.00 91.12 283 TYR A C 1
ATOM 2229 O O . TYR A 1 283 ? -27.403 -9.560 23.704 1.00 91.12 283 TYR A O 1
ATOM 2237 N N . GLU A 1 284 ? -28.696 -7.768 23.328 1.00 92.31 284 GLU A N 1
ATOM 2238 C CA . GLU A 1 284 ? -29.694 -8.100 24.354 1.00 92.31 284 GLU A CA 1
ATOM 2239 C C . GLU A 1 284 ? -30.450 -9.389 24.012 1.00 92.31 284 GLU A C 1
ATOM 2241 O O . GLU A 1 284 ? -30.582 -10.258 24.870 1.00 92.31 284 GLU A O 1
ATOM 2246 N N . ALA A 1 285 ? -30.878 -9.553 22.756 1.00 95.50 285 ALA A N 1
ATOM 2247 C CA . ALA A 1 285 ? -31.509 -10.781 22.281 1.00 95.50 285 ALA A CA 1
ATOM 2248 C C . ALA A 1 285 ? -30.575 -11.994 22.428 1.00 95.50 285 ALA A C 1
ATOM 2250 O O . ALA A 1 285 ? -30.979 -13.009 22.987 1.00 95.50 285 ALA A O 1
ATOM 2251 N N . ALA A 1 286 ? -29.304 -11.864 22.028 1.00 93.88 286 ALA A N 1
ATOM 2252 C CA . ALA A 1 286 ? -28.317 -12.933 22.178 1.00 93.88 286 ALA A CA 1
ATOM 2253 C C . ALA A 1 286 ? -28.090 -13.328 23.650 1.00 93.88 286 ALA A C 1
ATOM 2255 O O . ALA A 1 286 ? -27.980 -14.512 23.964 1.00 93.88 286 ALA A O 1
ATOM 2256 N N . LEU A 1 287 ? -28.061 -12.354 24.567 1.00 92.94 287 LEU A N 1
ATOM 2257 C CA . LEU A 1 287 ? -27.949 -12.617 26.005 1.00 92.94 287 LEU A CA 1
ATOM 2258 C C . LEU A 1 287 ? -29.184 -13.341 26.562 1.00 92.94 287 LEU A C 1
ATOM 2260 O O . LEU A 1 287 ? -29.032 -14.207 27.423 1.00 92.94 287 LEU A O 1
ATOM 2264 N N . ILE A 1 288 ? -30.386 -13.017 26.073 1.00 94.94 288 ILE A N 1
ATOM 2265 C CA . ILE A 1 288 ? -31.632 -13.714 26.442 1.00 94.94 288 ILE A CA 1
ATOM 2266 C C . ILE A 1 288 ? -31.612 -15.165 25.939 1.00 94.94 288 ILE A C 1
ATOM 2268 O O . ILE A 1 288 ? -32.006 -16.065 26.680 1.00 94.94 288 ILE A O 1
ATOM 2272 N N . ASP A 1 289 ? -31.079 -15.403 24.738 1.00 96.25 289 ASP A N 1
ATOM 2273 C CA . ASP A 1 289 ? -30.901 -16.743 24.157 1.00 96.25 289 ASP A CA 1
ATOM 2274 C C . ASP A 1 289 ? -29.743 -17.542 24.800 1.00 96.25 289 ASP A C 1
ATOM 2276 O O . ASP A 1 289 ? -29.495 -18.6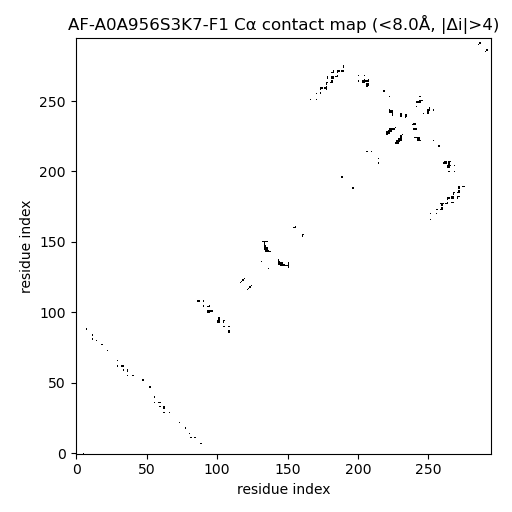95 24.440 1.00 96.25 289 ASP A O 1
ATOM 2280 N N . GLY A 1 290 ? -29.042 -16.964 25.782 1.00 94.31 290 GLY A N 1
ATOM 2281 C CA . GLY A 1 290 ? -27.989 -17.629 26.552 1.00 94.31 290 GLY A CA 1
ATOM 2282 C C . GLY A 1 290 ? -26.598 -17.590 25.914 1.00 94.31 290 GLY A C 1
ATOM 2283 O O . GLY A 1 290 ? -25.731 -18.371 26.314 1.00 94.31 290 GLY A O 1
ATOM 2284 N N . ALA A 1 291 ? -26.353 -16.700 24.948 1.00 94.25 291 ALA A N 1
ATOM 2285 C CA . ALA A 1 291 ? -25.028 -16.516 24.364 1.00 94.25 291 ALA A CA 1
ATOM 2286 C C . ALA A 1 291 ? -24.035 -15.952 25.397 1.00 94.25 291 ALA A C 1
ATOM 2288 O O . ALA A 1 291 ? -24.310 -14.986 26.114 1.00 94.25 291 ALA A O 1
ATOM 2289 N N . SER A 1 292 ? -22.851 -16.559 25.470 1.00 89.12 292 SER A N 1
ATOM 2290 C CA . SER A 1 292 ? -21.736 -16.056 26.281 1.00 89.12 292 SER A CA 1
ATOM 2291 C C . SER A 1 292 ? -20.993 -14.912 25.583 1.00 89.12 292 SER A C 1
ATOM 2293 O O . SER A 1 292 ? -21.079 -14.750 24.381 1.00 89.12 292 SER A O 1
ATOM 2295 N N . THR A 1 293 ? -20.161 -14.158 26.305 1.00 85.62 293 THR A N 1
ATOM 2296 C CA . THR A 1 293 ? -19.397 -13.014 25.763 1.00 85.62 293 THR A CA 1
ATOM 2297 C C . THR A 1 293 ? -18.451 -13.351 24.591 1.00 85.62 293 THR A C 1
ATOM 2299 O O . THR A 1 293 ? -17.948 -12.439 23.929 1.00 85.62 293 THR A O 1
ATOM 2302 N N . TRP A 1 294 ? -18.112 -14.624 24.371 1.00 86.44 294 TRP A N 1
ATOM 2303 C CA . TRP A 1 294 ? -17.323 -15.062 23.209 1.00 86.44 294 TRP A CA 1
ATOM 2304 C C . TRP A 1 294 ? -18.197 -15.457 22.008 1.00 86.44 294 TRP A C 1
ATOM 2306 O O . TRP A 1 294 ? -17.728 -15.361 20.876 1.00 86.44 294 TRP A O 1
ATOM 2316 N N . GLN A 1 295 ? -19.426 -15.906 22.270 1.00 85.00 295 GLN A N 1
ATOM 2317 C CA . GLN A 1 295 ? -20.426 -16.286 21.269 1.00 85.00 295 GLN A CA 1
ATOM 2318 C C . GLN A 1 295 ? -21.161 -15.047 20.746 1.00 85.00 295 GLN A C 1
ATOM 2320 O O . GLN A 1 295 ? -21.595 -15.115 19.578 1.00 85.00 295 GLN A O 1
#

Foldseek 3Di:
DDPVVVVLVVVVVVVVVVLVVVVVVLVVVLVVLVVVLVVVCVVPVPPHDPVSVVVSVVSVVVSVVCVVCVVVVSVVVVVVVVVVSVLVVVLVVQCPDPPVSNVVSVVCSVCVVVVVCCVVVPVVVVVVVVVLQQWCDDPPDPDIHGNGCVSVVVLVPDPVNVVVVVLVVVLCVLVVVLLVLLLVLLLCLLPDPDPCSVVVLCVQQVLQPDDPVVLVVLLCQLQDLPRHVVLVVVVVVVDDSDNQCPDPVRNSVSVSVSVSSSVSSVSNVVSNVVVVPPDPVVVVVCVVVPDDPVD

Sequence (295 aa):
MNRAHKNSLWLIALTVLFALWGFFAVQEAVHEQATTISQLEALTATHSAPAVQAALQQSKFVLNGVRQNYLGWFFAIFILLIAMIALVDFVSRNLQRPMRLRQVLAGYSFVAPAGVQLLLFSLGPILFALFISFHSWSILAQEKPFVGLDNYAEVLGSGDFWNSLKNTALYTLHVPVGMAVSLGLALLLNRAKLPGLGILRTIFYLPSITSFVAIAIVWQWIYNPDFGLMNYALSWLGLGPYEWLHNPGTALLSLMLMAIWVQAGYQMVIFLAGLQNIPAYLYEAALIDGASTWQ

Solvent-accessible surface area (backbone atoms only — not comparable to full-atom values): 16196 Å² total; per-residue (Å²): 134,60,71,67,60,58,52,53,54,51,52,50,52,50,51,52,51,51,51,51,50,52,50,49,53,52,53,48,51,54,48,55,52,50,51,51,51,54,52,52,47,67,71,37,69,84,78,61,59,71,69,58,56,52,52,51,54,52,50,51,52,53,52,50,53,47,68,71,43,47,63,58,54,50,50,52,55,47,52,48,50,50,52,52,51,52,48,52,49,51,46,62,62,44,59,77,46,66,71,69,58,24,53,52,46,53,52,49,60,70,46,40,64,60,50,52,48,43,47,58,74,48,48,39,55,51,55,49,51,57,56,46,56,28,28,54,74,50,94,86,47,89,67,63,54,78,51,56,62,51,60,56,53,54,48,75,71,32,67,66,49,56,52,49,51,50,50,50,60,59,50,51,52,31,53,65,52,22,50,52,52,9,46,51,52,18,53,52,63,69,70,52,92,52,88,61,54,71,56,53,54,48,62,47,30,48,54,53,78,47,60,68,69,60,52,51,54,54,49,52,50,32,44,29,58,88,82,7,58,55,36,56,59,33,47,80,74,75,38,74,77,54,52,32,74,81,35,82,87,37,26,61,55,52,54,30,54,52,50,24,58,34,48,22,21,51,51,14,52,54,46,35,54,55,60,69,69,54,63,67,65,60,57,53,51,39,48,73,75,64,50,52,101,88,104

Radius of gyration: 30.33 Å; Cα contacts (8 Å, |Δi|>4): 164; chains: 1; bounding box: 77×54×64 Å

Mean predicted aligned error: 14.13 Å

Secondary structure (DSSP, 8-state):
--HHHHHHHHHHHHHHHHHHHHHHHHHHHHHHHHHHHHHHHHHHSSS--HHHHHHHHHHHHHHHHHHHHHHHHHHHHHHHHHHHHHHHHHHHHHTTS-HHHHHHHHHHHHHHHHHHHHIIIIIHHHHHHHHHHTB---SS-S---B-TTHHHHHHHH-HHHHHHHHHHHHHHTHHHHHHHHHHHHHHHHHH---TTHHHHHHHHHGGGGS-HHHHHHHHHHHT-TTT-HHHHHHHTTT-----TTTSHHHHHHHHHHHHHHHHHHHHHHHHHHHHHTS-HHHHHHHHHTT--TT-

Nearest PDB structures (foldseek):
  3puy-assembly1_F  TM=8.039E-01  e=3.120E-06  Escherichia coli K-12
  2r6g-assembly1_F  TM=8.085E-01  e=1.426E-05  Escherichia coli K-12
  4jbw-assembly1_F  TM=8.077E-01  e=1.660E-05  Escherichia coli K-12
  4jbw-assembly2_H  TM=7.718E-01  e=2.754E-05  Escherichia coli K-12
  3fh6-assembly2_H  TM=6.756E-01  e=3.206E-05  Escherichia coli K-12

pLDDT: mean 84.87, std 10.31, range [50.06, 97.44]